Protein AF-A0A5N6H7T6-F1 (afdb_monomer)

Organism: Aspergillus flavus (NCBI:txid5059)

InterPro domains:
  IPR000627 Intradiol ring-cleavage dioxygenase, C-terminal [PF00775] (91-157)
  IPR015889 Intradiol ring-cleavage dioxygenase, core [G3DSA:2.60.130.10] (26-222)
  IPR015889 Intradiol ring-cleavage dioxygenase, core [SSF49482] (75-208)

Radius of gyration: 22.37 Å; Cα contacts (8 Å, |Δi|>4): 335; chains: 1; bounding box: 98×35×50 Å

Solvent-accessible surface area (backbone atoms only — not comparable to full-atom values): 13742 Å² total; per-residue (Å²): 135,90,80,91,80,83,85,78,82,79,80,79,79,80,77,82,73,88,71,90,70,84,76,77,75,74,50,71,68,57,52,48,50,49,25,57,62,39,52,78,44,17,57,60,52,50,52,51,52,51,58,52,44,67,68,66,60,65,84,85,70,94,73,87,77,88,78,88,76,79,80,37,93,61,76,55,68,91,66,86,80,66,54,78,75,81,88,73,79,67,54,85,85,44,57,79,86,46,63,39,86,40,51,66,20,33,75,91,66,72,62,56,78,38,79,48,78,47,72,40,60,40,69,71,75,64,39,58,36,50,24,32,30,40,30,42,43,38,32,42,47,83,37,39,34,51,23,29,69,85,50,62,65,88,53,56,66,64,58,56,32,48,77,73,76,41,58,70,91,74,61,42,76,67,68,55,86,76,69,68,53,86,48,38,48,39,24,18,25,42,52,18,38,86,49,4,32,31,45,39,38,36,50,50,50,48,48,102,49,78,36,67,63,64,63,70,47,69,59,75,83,76,133

Mean predicted aligned error: 12.83 Å

pLDDT: mean 75.64, std 17.64, range [28.09, 96.88]

Sequence (223 aa):
MRYFFPFAVAIMAFSASAHLGPHDARSNAEMAHKAELSSRCAQHVAQFNDKRWKRSLGHPGNTTVKIHTQAPYYDVLQNDTCVLSPEVTAGPYYWPRSQILRQDMTESQVGVPLWLDIGVMDMATCSPLEGVMVDLWHCNATGSYSSFTELSPNTKFPALLAEQGKNASDFVVGSTDIHTDSETWLRGMWPTDDHGMMQMKTIFPGSLMLSKATSYKRVSSAD

Foldseek 3Di:
DDDDDDDDPDDPPPDPCPDPDDDPPPDPVVLVVQLVVQLVCQVVVLVVVVVVQVVVDDDDDPDADDDDADQAPDNADPDLSQHDDDDDDLDQQDAPVLAAADQELAPPADAAKDKDKDADARNNVSAADFQWKWKWAAAGLQQAGFQANVDDSPDDPQVLQVVVVHHPVPDDHNPPDDGDDNGRHRIYIYTAHPNNMGMHMHHDHNDPDTRTGDGTDRSDDDD

Structure (mmCIF, N/CA/C/O backbone):
data_AF-A0A5N6H7T6-F1
#
_entry.id   AF-A0A5N6H7T6-F1
#
loop_
_atom_site.group_PDB
_atom_site.id
_atom_site.type_symbol
_atom_site.label_atom_id
_atom_site.label_alt_id
_atom_site.label_comp_id
_atom_site.label_asym_id
_atom_site.label_entity_id
_atom_site.label_seq_id
_atom_site.pdbx_PDB_ins_code
_atom_site.Cartn_x
_atom_site.Cartn_y
_atom_site.Cartn_z
_atom_site.occupancy
_atom_site.B_iso_or_equiv
_atom_site.auth_seq_id
_atom_site.auth_comp_id
_atom_site.auth_asym_id
_atom_site.auth_atom_id
_atom_site.pdbx_PDB_model_num
ATOM 1 N N . MET A 1 1 ? 70.922 -2.940 -6.411 1.00 38.53 1 MET A N 1
ATOM 2 C CA . MET A 1 1 ? 70.100 -1.770 -6.793 1.00 38.53 1 MET A CA 1
ATOM 3 C C . MET A 1 1 ? 68.691 -2.274 -7.072 1.00 38.53 1 MET A C 1
ATOM 5 O O . MET A 1 1 ? 68.582 -3.188 -7.877 1.00 38.53 1 MET A O 1
ATOM 9 N N . ARG A 1 2 ? 67.677 -1.655 -6.442 1.00 38.53 2 ARG A N 1
ATOM 10 C CA . ARG A 1 2 ? 66.217 -1.837 -6.629 1.00 38.53 2 ARG A CA 1
ATOM 11 C C . ARG A 1 2 ? 65.579 -3.095 -6.024 1.00 38.53 2 ARG A C 1
ATOM 13 O O . ARG A 1 2 ? 66.096 -4.179 -6.224 1.00 38.53 2 ARG A O 1
ATOM 20 N N . TYR A 1 3 ? 64.393 -3.061 -5.419 1.00 38.91 3 TYR A N 1
ATOM 21 C CA . TYR A 1 3 ? 63.707 -2.174 -4.457 1.00 38.91 3 TYR A CA 1
ATOM 22 C C . TYR A 1 3 ? 62.479 -2.992 -3.984 1.00 38.91 3 TYR A C 1
ATOM 24 O O . TYR A 1 3 ? 61.979 -3.840 -4.719 1.00 38.91 3 TYR A O 1
ATOM 32 N N . PHE A 1 4 ? 62.037 -2.745 -2.753 1.00 40.44 4 PHE A N 1
ATOM 33 C CA . PHE A 1 4 ? 60.859 -3.308 -2.084 1.00 40.44 4 PHE A CA 1
ATOM 34 C C . PHE A 1 4 ? 59.519 -3.090 -2.828 1.00 40.44 4 PHE A C 1
ATOM 36 O O . PHE A 1 4 ? 59.339 -2.031 -3.421 1.00 40.44 4 PHE A O 1
ATOM 43 N N . PHE A 1 5 ? 58.573 -4.034 -2.672 1.00 38.34 5 PHE A N 1
ATOM 44 C CA . PHE A 1 5 ? 57.248 -3.925 -1.994 1.00 38.34 5 PHE A CA 1
ATOM 45 C C . PHE A 1 5 ? 56.179 -4.821 -2.669 1.00 38.34 5 PHE A C 1
ATOM 47 O O . PHE A 1 5 ? 55.933 -4.663 -3.864 1.00 38.34 5 PHE A O 1
ATOM 54 N N . PRO A 1 6 ? 55.484 -5.717 -1.937 1.00 47.16 6 PRO A N 1
ATOM 55 C CA . PRO A 1 6 ? 54.263 -6.344 -2.434 1.00 47.16 6 PRO A CA 1
ATOM 56 C C . PRO A 1 6 ? 53.088 -5.360 -2.309 1.00 47.16 6 PRO A C 1
ATOM 58 O O . PRO A 1 6 ? 52.849 -4.792 -1.243 1.00 47.16 6 PRO A O 1
ATOM 61 N N . PHE A 1 7 ? 52.348 -5.155 -3.399 1.00 42.47 7 PHE A N 1
ATOM 62 C CA . PHE A 1 7 ? 51.095 -4.399 -3.395 1.00 42.47 7 PHE A CA 1
ATOM 63 C C . PHE A 1 7 ? 50.024 -5.213 -2.654 1.00 42.47 7 PHE A C 1
ATOM 65 O O . PHE A 1 7 ? 49.474 -6.175 -3.187 1.00 42.47 7 PHE A O 1
ATOM 72 N N . ALA A 1 8 ? 49.738 -4.839 -1.408 1.00 47.00 8 ALA A N 1
ATOM 73 C CA . ALA A 1 8 ? 48.546 -5.287 -0.704 1.00 47.00 8 ALA A CA 1
ATOM 74 C C . ALA A 1 8 ? 47.329 -4.569 -1.309 1.00 47.00 8 ALA A C 1
ATOM 76 O O . ALA A 1 8 ? 47.196 -3.350 -1.198 1.00 47.00 8 ALA A O 1
ATOM 77 N N . VAL A 1 9 ? 46.445 -5.316 -1.969 1.00 49.88 9 VAL A N 1
ATOM 78 C CA . VAL A 1 9 ? 45.144 -4.806 -2.415 1.00 49.88 9 VAL A CA 1
ATOM 79 C C . VAL A 1 9 ? 44.228 -4.757 -1.195 1.00 49.88 9 VAL A C 1
ATOM 81 O O . VAL A 1 9 ? 43.691 -5.775 -0.764 1.00 49.88 9 VAL A O 1
ATOM 84 N N . ALA A 1 10 ? 44.077 -3.572 -0.609 1.00 45.16 10 ALA A N 1
ATOM 85 C CA . ALA A 1 10 ? 43.072 -3.319 0.412 1.00 45.16 10 ALA A CA 1
ATOM 86 C C . ALA A 1 10 ? 41.697 -3.201 -0.264 1.00 45.16 10 ALA A C 1
ATOM 88 O O . ALA A 1 10 ? 41.395 -2.204 -0.919 1.00 45.16 10 ALA A O 1
ATOM 89 N N . ILE A 1 11 ? 40.862 -4.230 -0.117 1.00 47.41 11 ILE A N 1
ATOM 90 C CA . ILE A 1 11 ? 39.441 -4.167 -0.465 1.00 47.41 11 ILE A CA 1
ATOM 91 C C . ILE A 1 11 ? 38.768 -3.296 0.600 1.00 47.41 11 ILE A C 1
ATOM 93 O O . ILE A 1 11 ? 38.477 -3.757 1.702 1.00 47.41 11 ILE A O 1
ATOM 97 N N . MET A 1 12 ? 38.547 -2.016 0.294 1.00 46.16 12 MET A N 1
ATOM 98 C CA . MET A 1 12 ? 37.642 -1.180 1.082 1.00 46.16 12 MET A CA 1
ATOM 99 C C . MET A 1 12 ? 36.212 -1.660 0.831 1.00 46.16 12 MET A C 1
ATOM 101 O O . MET A 1 12 ? 35.594 -1.319 -0.176 1.00 46.16 12 MET A O 1
ATOM 105 N N . ALA A 1 13 ? 35.694 -2.472 1.749 1.00 47.44 13 ALA A N 1
ATOM 106 C CA . ALA A 1 13 ? 34.270 -2.741 1.844 1.00 47.44 13 ALA A CA 1
ATOM 107 C C . ALA A 1 13 ? 33.557 -1.431 2.221 1.00 47.44 13 ALA A C 1
ATOM 109 O O . ALA A 1 13 ? 33.544 -1.029 3.382 1.00 47.44 13 ALA A O 1
ATOM 110 N N . PHE A 1 14 ? 32.983 -0.743 1.234 1.00 44.22 14 PHE A N 1
ATOM 111 C CA . PHE A 1 14 ? 32.001 0.306 1.489 1.00 44.22 14 PHE A CA 1
ATOM 112 C C . PHE A 1 14 ? 30.699 -0.366 1.930 1.00 44.22 14 PHE A C 1
ATOM 114 O O . PHE A 1 14 ? 29.873 -0.768 1.115 1.00 44.22 14 PHE A O 1
ATOM 121 N N . SER A 1 15 ? 30.522 -0.518 3.240 1.00 46.25 15 SER A N 1
ATOM 122 C CA . SER A 1 15 ? 29.225 -0.826 3.831 1.00 46.25 15 SER A CA 1
ATOM 123 C C . SER A 1 15 ? 28.294 0.369 3.617 1.00 46.25 15 SER A C 1
ATOM 125 O O . SER A 1 15 ? 28.474 1.427 4.222 1.00 46.25 15 SER A O 1
ATOM 127 N N . ALA A 1 16 ? 27.308 0.209 2.734 1.00 41.53 16 ALA A N 1
ATOM 128 C CA . ALA A 1 16 ? 26.198 1.140 2.582 1.00 41.53 16 ALA A CA 1
ATOM 129 C C . ALA A 1 16 ? 25.280 1.033 3.812 1.00 41.53 16 ALA A C 1
ATOM 131 O O . ALA A 1 16 ? 24.354 0.226 3.855 1.00 41.53 16 ALA A O 1
ATOM 132 N N . SER A 1 17 ? 25.560 1.828 4.843 1.00 43.31 17 SER A N 1
ATOM 133 C CA . SER A 1 17 ? 24.697 1.957 6.017 1.00 43.31 17 SER A CA 1
ATOM 134 C C . SER A 1 17 ? 23.457 2.777 5.651 1.00 43.31 17 SER A C 1
ATOM 136 O O . SER A 1 17 ? 23.461 3.999 5.773 1.00 43.31 17 SER A O 1
ATOM 138 N N . ALA A 1 18 ? 22.391 2.119 5.191 1.00 48.00 18 ALA A N 1
ATOM 139 C CA . ALA A 1 18 ? 21.096 2.769 4.963 1.00 48.00 18 ALA A CA 1
ATOM 140 C C . ALA A 1 18 ? 20.250 2.941 6.246 1.00 48.00 18 ALA A C 1
ATOM 142 O O . ALA A 1 18 ? 19.201 3.574 6.195 1.00 48.00 18 ALA A O 1
ATOM 143 N N . HIS A 1 19 ? 20.709 2.464 7.410 1.00 54.44 19 HIS A N 1
ATOM 144 C CA . HIS A 1 19 ? 20.064 2.726 8.702 1.00 54.44 19 HIS A CA 1
ATOM 145 C C . HIS A 1 19 ? 21.098 3.151 9.748 1.00 54.44 19 HIS A C 1
ATOM 147 O O . HIS A 1 19 ? 21.838 2.333 10.291 1.00 54.44 19 HIS A O 1
ATOM 153 N N . LEU A 1 20 ? 21.170 4.458 10.009 1.00 42.91 20 LEU A N 1
ATOM 154 C CA . LEU A 1 20 ? 21.952 5.014 11.109 1.00 42.91 20 LEU A CA 1
ATOM 155 C C . LEU A 1 20 ? 21.130 4.960 12.404 1.00 42.91 20 LEU A C 1
ATOM 157 O O . LEU A 1 20 ? 20.267 5.803 12.631 1.00 42.91 20 LEU A O 1
ATOM 161 N N . GLY A 1 21 ? 21.471 3.992 13.255 1.00 46.19 21 GLY A N 1
ATOM 162 C CA . GLY A 1 21 ? 21.268 4.037 14.705 1.00 46.19 21 GLY A CA 1
ATOM 163 C C . GLY A 1 21 ? 20.088 3.221 15.253 1.00 46.19 21 GLY A C 1
ATOM 164 O O . GLY A 1 21 ? 19.099 3.014 14.552 1.00 46.19 21 GLY A O 1
ATOM 165 N N . PRO A 1 22 ? 20.171 2.755 16.516 1.00 48.50 22 PRO A N 1
ATOM 166 C CA . PRO A 1 22 ? 18.997 2.276 17.232 1.00 48.50 22 PRO A CA 1
ATOM 167 C C . PRO A 1 22 ? 17.985 3.423 17.279 1.00 48.50 22 PRO A C 1
ATOM 169 O O . PRO A 1 22 ? 18.310 4.529 17.707 1.00 48.50 22 PRO A O 1
ATOM 172 N N . HIS A 1 23 ? 16.767 3.188 16.797 1.00 55.12 23 HIS A N 1
ATOM 173 C CA . HIS A 1 23 ? 15.683 4.117 17.066 1.00 55.12 23 HIS A CA 1
ATOM 174 C C . HIS A 1 23 ? 15.464 4.112 18.578 1.00 55.12 23 HIS A C 1
ATOM 176 O O . HIS A 1 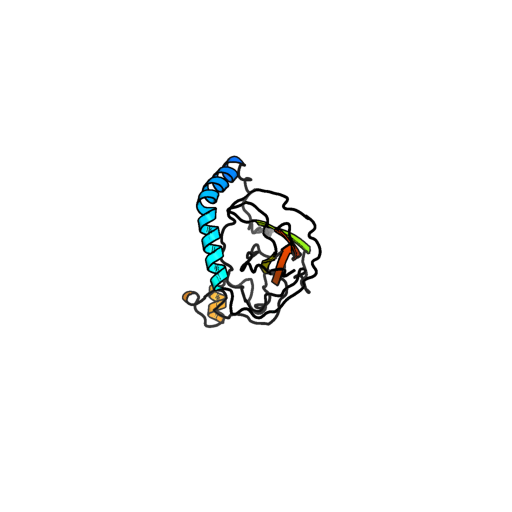23 ? 15.044 3.089 19.119 1.00 55.12 23 HIS A O 1
ATOM 182 N N . ASP A 1 24 ? 15.759 5.225 19.255 1.00 65.56 24 ASP A N 1
ATOM 183 C CA . ASP A 1 24 ? 15.300 5.406 20.627 1.00 65.56 24 ASP A CA 1
ATOM 184 C C . ASP A 1 24 ? 13.784 5.225 20.609 1.00 65.56 24 ASP A C 1
ATOM 186 O O . ASP A 1 24 ? 13.049 5.981 19.959 1.00 65.56 24 ASP A O 1
ATOM 190 N N . ALA A 1 25 ? 13.321 4.162 21.267 1.00 63.31 25 ALA A N 1
ATOM 191 C CA . ALA A 1 25 ? 11.905 3.954 21.478 1.00 63.31 25 ALA A CA 1
ATOM 192 C C . ALA A 1 25 ? 11.391 5.206 22.190 1.00 63.31 25 ALA A C 1
ATOM 194 O O . ALA A 1 25 ? 11.855 5.544 23.283 1.00 63.31 25 ALA A O 1
ATOM 195 N N . ARG A 1 26 ? 10.487 5.946 21.537 1.00 71.81 26 ARG A N 1
ATOM 196 C CA . ARG A 1 26 ? 9.939 7.169 22.126 1.00 71.81 26 ARG A CA 1
ATOM 197 C C . ARG A 1 26 ? 9.354 6.828 23.487 1.00 71.81 26 ARG A C 1
ATOM 199 O O . ARG A 1 26 ? 8.661 5.823 23.630 1.00 71.81 26 ARG A O 1
ATOM 206 N N . SER A 1 27 ? 9.631 7.668 24.479 1.00 83.19 27 SER A N 1
ATOM 207 C CA . SER A 1 27 ? 9.101 7.441 25.820 1.00 83.19 27 SER A CA 1
ATOM 208 C C . SER A 1 27 ? 7.569 7.400 25.792 1.00 83.19 27 SER A C 1
ATOM 210 O O . SER A 1 27 ? 6.932 8.122 25.019 1.00 83.19 27 SER A O 1
ATOM 212 N N . ASN A 1 28 ? 6.963 6.602 26.674 1.00 78.25 28 ASN A N 1
ATOM 213 C CA . ASN A 1 28 ? 5.504 6.551 26.812 1.00 78.25 28 ASN A CA 1
ATOM 214 C C . ASN A 1 28 ? 4.903 7.941 27.067 1.00 78.25 28 ASN A C 1
ATOM 216 O O . ASN A 1 28 ? 3.828 8.242 26.562 1.00 78.25 28 ASN A O 1
ATOM 220 N N . ALA A 1 29 ? 5.619 8.812 27.787 1.00 80.25 29 ALA A N 1
ATOM 221 C CA . ALA A 1 29 ? 5.205 10.192 28.023 1.00 80.25 29 ALA A CA 1
ATOM 222 C C . ALA A 1 29 ? 5.153 11.018 26.727 1.00 80.25 29 ALA A C 1
ATOM 224 O O . ALA A 1 29 ? 4.208 11.772 26.513 1.00 80.25 29 ALA A O 1
ATOM 225 N N . GLU A 1 30 ? 6.132 10.857 25.835 1.00 81.88 30 GLU A N 1
ATOM 226 C CA . GLU A 1 30 ? 6.147 11.544 24.543 1.00 81.88 30 GLU A CA 1
ATOM 227 C C . GLU A 1 30 ? 5.058 11.008 23.603 1.00 81.88 30 GLU A C 1
ATOM 229 O O . GLU A 1 30 ? 4.388 11.786 22.923 1.00 81.88 30 GLU A O 1
ATOM 234 N N . MET A 1 31 ? 4.835 9.690 23.593 1.00 75.12 31 MET A N 1
ATOM 235 C CA . MET A 1 31 ? 3.733 9.081 22.842 1.00 75.12 31 MET A CA 1
ATOM 236 C C . MET A 1 31 ? 2.373 9.553 23.364 1.00 75.12 31 MET A C 1
ATOM 238 O O . MET A 1 31 ? 1.538 9.961 22.562 1.00 75.12 31 MET A O 1
ATOM 242 N N . ALA A 1 32 ? 2.176 9.590 24.685 1.00 76.50 32 ALA A N 1
ATOM 243 C CA . ALA A 1 32 ? 0.957 10.097 25.313 1.00 76.50 32 ALA A CA 1
ATOM 244 C C . ALA A 1 32 ? 0.742 11.592 25.033 1.00 76.50 32 ALA A C 1
ATOM 246 O O . ALA A 1 32 ? -0.370 12.011 24.725 1.00 76.50 32 ALA A O 1
ATOM 247 N N . HIS A 1 33 ? 1.805 12.400 25.063 1.00 81.81 33 HIS A N 1
ATOM 248 C CA . HIS A 1 33 ? 1.725 13.820 24.725 1.00 81.81 33 HIS A CA 1
ATOM 249 C C . HIS A 1 33 ? 1.315 14.041 23.263 1.00 81.81 33 HIS A C 1
ATOM 251 O O . HIS A 1 33 ? 0.474 14.891 22.968 1.00 81.81 33 HIS A O 1
ATOM 257 N N . LYS A 1 34 ? 1.865 13.248 22.338 1.00 78.50 34 LYS A N 1
ATOM 258 C CA . LYS A 1 34 ? 1.449 13.268 20.931 1.00 78.50 34 LYS A CA 1
ATOM 259 C C . LYS A 1 34 ? 0.024 12.767 20.734 1.00 78.50 34 LYS A C 1
ATOM 261 O O . LYS A 1 34 ? -0.693 13.352 19.929 1.00 78.50 34 LYS A O 1
ATOM 266 N N . ALA A 1 35 ? -0.375 11.721 21.455 1.00 74.44 35 ALA A N 1
ATOM 267 C CA . ALA A 1 35 ? -1.739 11.202 21.445 1.00 74.44 35 ALA A CA 1
ATOM 268 C C . ALA A 1 35 ? -2.732 12.290 21.872 1.00 74.44 35 ALA A C 1
ATOM 270 O O . ALA A 1 35 ? -3.691 12.557 21.159 1.00 74.44 35 ALA A O 1
ATOM 271 N N . GLU A 1 36 ? -2.436 12.995 22.965 1.00 81.19 36 GLU A N 1
ATOM 272 C CA . GLU A 1 36 ? -3.235 14.115 23.468 1.00 81.19 36 GLU A CA 1
ATOM 273 C C . GLU A 1 36 ? -3.276 15.296 22.489 1.00 81.19 36 GLU A C 1
ATOM 275 O O . GLU A 1 36 ? -4.330 15.873 22.237 1.00 81.19 36 GLU A O 1
ATOM 280 N N . LEU A 1 37 ? -2.150 15.671 21.879 1.00 81.44 37 LEU A N 1
ATOM 281 C CA . LEU A 1 37 ? -2.165 16.740 20.877 1.00 81.44 37 LEU A CA 1
ATOM 282 C C . LEU A 1 37 ? -2.988 16.336 19.643 1.00 81.44 37 LEU A C 1
ATOM 284 O O . LEU A 1 37 ? -3.724 17.148 19.085 1.00 81.44 37 LEU A O 1
ATOM 288 N N . SER A 1 38 ? -2.879 15.072 19.239 1.00 75.44 38 SER A N 1
ATOM 289 C CA . SER A 1 38 ? -3.607 14.496 18.115 1.00 75.44 38 SER A CA 1
ATOM 290 C C . SER A 1 38 ? -5.108 14.350 18.387 1.00 75.44 38 SER A C 1
ATOM 292 O O . SER A 1 38 ? -5.901 14.518 17.458 1.00 75.44 38 SER A O 1
ATOM 294 N N . SER A 1 39 ? -5.512 14.049 19.625 1.00 75.31 39 SER A N 1
ATOM 295 C CA . SER A 1 39 ? -6.917 13.855 20.010 1.00 75.31 39 SER A CA 1
ATOM 296 C C . SER A 1 39 ? -7.737 15.131 19.788 1.00 75.31 39 SER A C 1
ATOM 298 O O . SER A 1 39 ? -8.872 15.077 19.314 1.00 75.31 39 SER A O 1
ATOM 300 N N . ARG A 1 40 ? -7.124 16.304 19.986 1.00 83.69 40 ARG A N 1
ATOM 301 C CA . ARG A 1 40 ? -7.739 17.624 19.748 1.00 83.69 40 ARG A CA 1
ATOM 302 C C . ARG A 1 40 ? -8.152 17.849 18.295 1.00 83.69 40 ARG A C 1
ATOM 304 O O . ARG A 1 40 ? -9.080 18.608 18.030 1.00 83.69 40 ARG A O 1
ATOM 311 N N . CYS A 1 41 ? -7.481 17.190 17.353 1.00 81.19 41 CYS A N 1
ATOM 312 C CA . CYS A 1 41 ? -7.798 17.263 15.928 1.00 81.19 41 CYS A CA 1
ATOM 313 C C . CYS A 1 41 ? -8.658 16.084 15.447 1.00 81.19 41 CYS A C 1
ATOM 315 O O . CYS A 1 41 ? -9.134 16.120 14.312 1.00 81.19 41 CYS A O 1
ATOM 317 N N . ALA A 1 42 ? -8.886 15.065 16.285 1.00 77.25 42 ALA A N 1
ATOM 318 C CA . ALA A 1 42 ? -9.501 13.802 15.884 1.00 77.25 42 ALA A CA 1
ATOM 319 C C . ALA A 1 42 ? -10.884 13.993 15.255 1.00 77.25 42 ALA A C 1
ATOM 321 O O . ALA A 1 42 ? -11.131 13.488 14.164 1.00 77.25 42 ALA A O 1
ATOM 322 N N . GLN A 1 43 ? -11.760 14.792 15.876 1.00 79.81 43 GLN A N 1
ATOM 323 C CA . GLN A 1 43 ? -13.096 15.059 15.331 1.00 79.81 43 GLN A CA 1
ATOM 324 C C . GLN A 1 43 ? -13.040 15.753 13.967 1.00 79.81 43 GLN A C 1
ATOM 326 O O . GLN A 1 43 ? -13.803 15.413 13.066 1.00 79.81 43 GLN A O 1
ATOM 331 N N . HIS A 1 44 ? -12.132 16.714 13.793 1.00 83.00 44 HIS A N 1
ATOM 332 C CA . HIS A 1 44 ? -12.017 17.449 12.537 1.00 83.00 44 HIS A CA 1
ATOM 333 C C . HIS A 1 44 ? -11.474 16.558 11.416 1.00 83.00 44 HIS A C 1
ATOM 335 O O . HIS A 1 44 ? -12.004 16.571 10.306 1.00 83.00 44 HIS A O 1
ATOM 341 N N . VAL A 1 45 ? -10.466 15.736 11.719 1.00 79.31 45 VAL A N 1
ATOM 342 C CA . VAL A 1 45 ? -9.903 14.757 10.779 1.00 79.31 45 VAL A CA 1
ATOM 343 C C . VAL A 1 45 ? -10.936 13.687 10.427 1.00 79.31 45 VAL A C 1
ATOM 345 O O . VAL A 1 45 ? -11.124 13.392 9.248 1.00 79.31 45 VAL A O 1
ATOM 348 N N . ALA A 1 46 ? -11.669 13.163 11.412 1.00 74.56 46 ALA A N 1
ATOM 349 C CA . ALA A 1 46 ? -12.748 12.206 11.189 1.00 74.56 46 ALA A CA 1
ATOM 350 C C . ALA A 1 46 ? -13.839 12.797 10.283 1.00 74.56 46 ALA A C 1
ATOM 352 O O . ALA A 1 46 ? -14.222 12.177 9.296 1.00 74.56 46 ALA A O 1
ATOM 353 N N . GLN A 1 47 ? -14.277 14.036 10.536 1.00 79.44 47 GLN A N 1
ATOM 354 C CA . GLN A 1 47 ? -15.250 14.730 9.684 1.00 79.44 47 GLN A CA 1
ATOM 355 C C . GLN A 1 47 ? -14.715 15.026 8.277 1.00 79.44 47 GLN A C 1
ATOM 357 O O . GLN A 1 47 ? -15.473 14.989 7.305 1.00 79.44 47 GLN A O 1
ATOM 362 N N . PHE A 1 48 ? -13.429 15.353 8.147 1.00 79.75 48 PHE A N 1
ATOM 363 C CA . PHE A 1 48 ? -12.791 15.563 6.852 1.00 79.75 48 PHE A CA 1
ATOM 364 C C . PHE A 1 48 ? -12.770 14.265 6.039 1.00 79.75 48 PHE A C 1
ATOM 366 O O . PHE A 1 48 ? -13.200 14.263 4.884 1.00 79.75 48 PHE A O 1
ATOM 373 N N . ASN A 1 49 ? -12.363 13.158 6.663 1.00 73.56 49 ASN A N 1
ATOM 374 C CA . ASN A 1 49 ? -12.378 11.829 6.058 1.00 73.56 49 ASN A CA 1
ATOM 375 C C . ASN A 1 49 ? -13.808 11.384 5.712 1.00 73.56 49 ASN A C 1
ATOM 377 O O . ASN A 1 49 ? -14.031 10.881 4.611 1.00 73.56 49 ASN A O 1
ATOM 381 N N . ASP A 1 50 ? -14.788 11.669 6.582 1.00 71.19 50 ASP A N 1
ATOM 382 C CA . ASP A 1 50 ? -16.216 11.428 6.333 1.00 71.19 50 ASP A CA 1
ATOM 383 C C . ASP A 1 50 ? -16.701 12.144 5.059 1.00 71.19 50 ASP A C 1
ATOM 385 O O . ASP A 1 50 ? -17.246 11.562 4.121 1.00 71.19 50 ASP A O 1
ATOM 389 N N . LYS A 1 51 ? -16.423 13.446 4.966 1.00 76.31 51 LYS A N 1
ATOM 390 C CA . LYS A 1 51 ? -16.800 14.254 3.799 1.00 76.31 51 LYS A CA 1
ATOM 391 C C . LYS A 1 51 ? -16.038 13.859 2.536 1.00 76.31 51 LYS A C 1
ATOM 393 O O . LYS A 1 51 ? -16.592 14.003 1.447 1.00 76.31 51 LYS A O 1
ATOM 398 N N . ARG A 1 52 ? -14.780 13.424 2.653 1.00 72.19 52 ARG A N 1
ATOM 399 C CA . ARG A 1 52 ? -13.967 12.939 1.528 1.00 72.19 52 ARG A CA 1
ATOM 400 C C . ARG A 1 52 ? -14.540 11.634 0.975 1.00 72.19 52 ARG A C 1
ATOM 402 O O . ARG A 1 52 ? -14.668 11.527 -0.242 1.00 72.19 52 ARG A O 1
ATOM 409 N N . TRP A 1 53 ? -14.957 10.690 1.828 1.00 65.00 53 TRP A N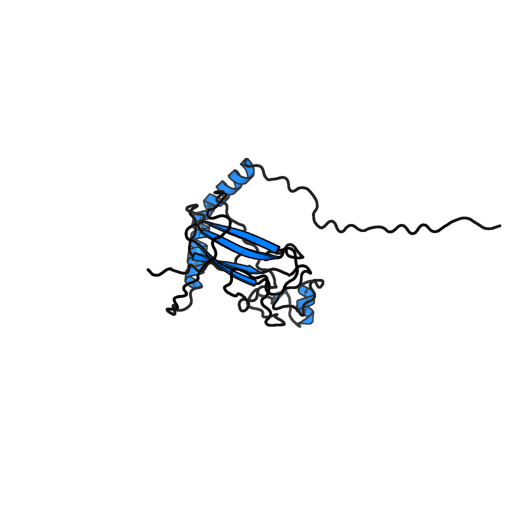 1
ATOM 410 C CA . TRP A 1 53 ? -15.544 9.428 1.356 1.00 65.00 53 TRP A CA 1
ATOM 411 C C . TRP A 1 53 ? -16.891 9.646 0.673 1.00 65.00 53 TRP A C 1
ATOM 413 O O . TRP A 1 53 ? -17.105 9.096 -0.405 1.00 65.00 53 TRP A O 1
ATOM 423 N N . LYS A 1 54 ? -17.773 10.488 1.241 1.00 65.81 54 LYS A N 1
ATOM 424 C CA . LYS A 1 54 ? -19.114 10.738 0.674 1.00 65.81 54 LYS A CA 1
ATOM 425 C C . LYS A 1 54 ? -19.045 11.246 -0.763 1.00 65.81 54 LYS A C 1
ATOM 427 O O . LYS A 1 54 ? -19.947 10.985 -1.546 1.00 65.81 54 LYS A O 1
ATOM 432 N N . ARG A 1 55 ? -17.963 11.951 -1.109 1.00 66.38 55 ARG A N 1
ATOM 433 C CA . ARG A 1 55 ? -17.684 12.435 -2.470 1.00 66.38 55 ARG A CA 1
ATOM 434 C C . ARG 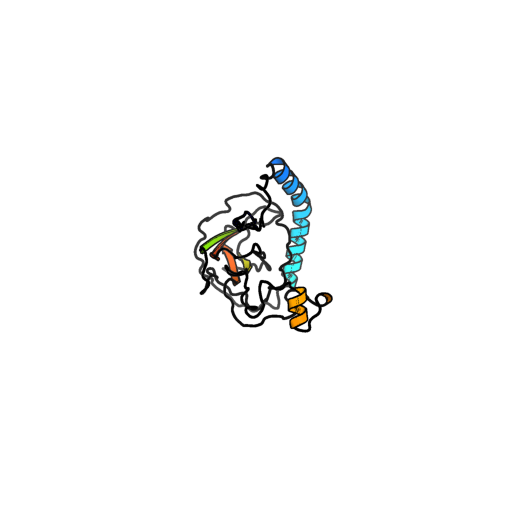A 1 55 ? -17.055 11.379 -3.382 1.00 66.38 55 ARG A C 1
ATOM 436 O O . ARG A 1 55 ? -17.182 11.496 -4.592 1.00 66.38 55 ARG A O 1
ATOM 443 N N . SER A 1 56 ? -16.350 10.400 -2.812 1.00 58.94 56 SER A N 1
ATOM 444 C CA . SER A 1 56 ? -15.680 9.313 -3.539 1.00 58.94 56 SER A CA 1
ATOM 445 C C . SER A 1 56 ? -16.654 8.214 -3.980 1.00 58.94 56 SER A C 1
ATOM 447 O O . SER A 1 56 ? -16.402 7.520 -4.965 1.00 58.94 56 SER A O 1
ATOM 449 N N . LEU A 1 57 ? -17.795 8.057 -3.293 1.00 57.12 57 LEU A N 1
ATOM 450 C CA . LEU A 1 57 ? -18.846 7.167 -3.779 1.00 57.12 57 LEU A CA 1
ATOM 451 C C . LEU A 1 57 ? -19.481 7.731 -5.055 1.00 57.12 57 LEU A C 1
ATOM 453 O O . LEU A 1 57 ? -20.290 8.657 -5.017 1.00 57.12 57 LEU A O 1
ATOM 457 N N . GLY A 1 58 ? -19.136 7.124 -6.190 1.00 54.94 58 GLY A N 1
ATOM 458 C CA . GLY A 1 58 ? -19.946 7.184 -7.403 1.00 54.94 58 GLY A CA 1
ATOM 459 C C . GLY A 1 58 ? -21.330 6.555 -7.191 1.00 54.94 58 GLY A C 1
ATOM 460 O O . GLY A 1 58 ? -21.631 6.014 -6.127 1.00 54.94 58 GLY A O 1
ATOM 461 N N . HIS A 1 59 ? -22.184 6.640 -8.215 1.00 53.19 59 HIS A N 1
ATOM 462 C CA . HIS A 1 59 ? -23.574 6.177 -8.150 1.00 53.19 59 HIS A CA 1
ATOM 463 C C . HIS A 1 59 ? -23.669 4.745 -7.590 1.00 53.19 59 HIS A C 1
ATOM 465 O O . HIS A 1 59 ? -22.917 3.875 -8.038 1.00 53.19 59 HIS A O 1
ATOM 471 N N . PRO A 1 60 ? -24.571 4.483 -6.627 1.00 51.09 60 PRO A N 1
ATOM 472 C CA . PRO A 1 60 ? -24.688 3.179 -5.998 1.00 51.09 60 PRO A CA 1
ATOM 473 C C . PRO A 1 60 ? -25.256 2.184 -7.012 1.00 51.09 60 PRO A C 1
ATOM 475 O O . PRO A 1 60 ? -26.459 2.117 -7.245 1.00 51.09 60 PRO A O 1
ATOM 478 N N . GLY A 1 61 ? -24.379 1.407 -7.640 1.00 56.44 61 GLY A N 1
ATOM 479 C CA . GLY A 1 61 ? -24.770 0.107 -8.164 1.00 56.44 61 GLY A CA 1
ATOM 480 C C . GLY A 1 61 ? -24.985 -0.834 -6.980 1.00 56.44 61 GLY A C 1
ATOM 481 O O . GLY A 1 61 ? -24.114 -0.934 -6.115 1.00 56.44 61 GLY A O 1
ATOM 482 N N . ASN A 1 62 ? -26.132 -1.513 -6.926 1.00 53.53 62 ASN A N 1
ATOM 483 C CA . ASN A 1 62 ? -26.376 -2.582 -5.957 1.00 53.53 62 ASN A CA 1
ATOM 484 C C . ASN A 1 62 ? -25.551 -3.815 -6.351 1.00 53.53 62 ASN A C 1
ATOM 486 O O . ASN A 1 62 ? -26.052 -4.735 -6.992 1.00 53.53 62 ASN A O 1
ATOM 490 N N . THR A 1 63 ? -24.273 -3.821 -5.984 1.00 57.75 63 THR A N 1
ATOM 491 C CA . THR A 1 63 ? -23.424 -5.009 -6.079 1.00 57.75 63 THR A CA 1
ATOM 492 C C . THR A 1 63 ? -23.090 -5.474 -4.672 1.00 57.75 63 THR A C 1
ATOM 494 O O . THR A 1 63 ? -22.245 -4.886 -3.999 1.00 57.75 63 THR A O 1
ATOM 497 N N . THR A 1 64 ? -23.751 -6.541 -4.233 1.00 57.00 64 THR A N 1
ATOM 498 C CA . THR A 1 64 ? -23.425 -7.230 -2.982 1.00 57.00 64 THR A CA 1
ATOM 499 C C . THR A 1 64 ? -22.291 -8.214 -3.247 1.00 57.00 64 THR A C 1
ATOM 501 O O . THR A 1 64 ? -22.455 -9.154 -4.023 1.00 57.00 64 THR A O 1
ATOM 504 N N . VAL A 1 65 ? -21.138 -8.011 -2.609 1.00 61.31 65 VAL A N 1
ATOM 505 C CA . VAL A 1 65 ? -20.009 -8.952 -2.649 1.00 61.31 65 VAL A CA 1
ATOM 506 C C . VAL A 1 65 ? -19.914 -9.615 -1.280 1.00 61.31 65 VAL A C 1
ATOM 508 O O . VAL A 1 65 ? -19.627 -8.943 -0.295 1.00 61.31 65 VAL A O 1
ATOM 511 N N . LYS A 1 66 ? -20.166 -10.927 -1.207 1.00 61.28 66 LYS A N 1
ATOM 512 C CA . LYS A 1 66 ? -19.864 -11.717 -0.007 1.00 61.28 66 LYS A CA 1
ATOM 513 C C . LYS A 1 66 ? -18.407 -12.160 -0.090 1.00 61.28 66 LYS A C 1
ATOM 515 O O . LYS A 1 66 ? -18.055 -12.945 -0.966 1.00 61.28 66 LYS A O 1
ATOM 520 N N . ILE A 1 67 ? -17.568 -11.614 0.784 1.00 68.00 67 ILE A N 1
ATOM 521 C CA . ILE A 1 67 ? -16.147 -11.952 0.871 1.00 68.00 67 ILE A CA 1
ATOM 522 C C . ILE A 1 67 ? -16.001 -12.944 2.021 1.00 68.00 67 ILE A C 1
ATOM 524 O O . ILE A 1 67 ? -16.351 -12.629 3.153 1.00 68.00 67 ILE A O 1
ATOM 528 N N . HIS A 1 68 ? -15.514 -14.148 1.730 1.00 66.06 68 HIS A N 1
ATOM 529 C CA . HIS A 1 68 ? -15.111 -15.089 2.769 1.00 66.06 68 HIS A CA 1
ATOM 530 C C . HIS A 1 68 ? -13.683 -14.753 3.183 1.00 66.06 68 HIS A C 1
ATOM 532 O O . HIS A 1 68 ? -12.775 -14.815 2.351 1.00 66.06 68 HIS A O 1
ATOM 538 N N . THR A 1 69 ? -13.497 -14.366 4.443 1.00 65.38 69 THR A N 1
ATOM 539 C CA . THR A 1 69 ? -12.193 -13.976 4.973 1.00 65.38 69 THR A CA 1
ATOM 540 C C . THR A 1 69 ? -11.520 -15.121 5.715 1.00 65.38 69 THR A C 1
ATOM 542 O O . THR A 1 69 ? -12.177 -15.908 6.396 1.00 65.38 69 THR A O 1
ATOM 545 N N . GLN A 1 70 ? -10.198 -15.244 5.563 1.00 75.19 70 GLN A N 1
ATOM 546 C CA . GLN A 1 70 ? -9.409 -15.996 6.532 1.00 75.19 70 GLN A CA 1
ATOM 547 C C . GLN A 1 70 ? -9.219 -15.098 7.749 1.00 75.19 70 GLN A C 1
ATOM 549 O O . GLN A 1 70 ? -8.864 -13.925 7.595 1.00 75.19 70 GLN A O 1
ATOM 554 N N . ALA A 1 71 ? -9.483 -15.642 8.936 1.00 77.88 71 ALA A N 1
ATOM 555 C CA . ALA A 1 71 ? -9.299 -14.902 10.173 1.00 77.88 71 ALA A CA 1
ATOM 556 C C . ALA A 1 71 ? -7.831 -14.453 10.301 1.00 77.88 71 ALA A C 1
ATOM 558 O O . ALA A 1 71 ? -6.930 -15.230 9.958 1.00 77.88 71 ALA A O 1
ATOM 559 N N . PRO A 1 72 ? -7.583 -13.216 10.759 1.00 82.56 72 PRO A N 1
ATOM 560 C CA . PRO A 1 72 ? -6.237 -12.777 11.086 1.00 82.56 72 PRO A CA 1
ATOM 561 C C . PRO A 1 72 ? -5.642 -13.632 12.210 1.00 82.56 72 PRO A C 1
ATOM 563 O O . PRO A 1 72 ? -6.357 -14.293 12.963 1.00 82.56 72 PRO A O 1
ATOM 566 N N . TYR A 1 73 ? -4.312 -13.636 12.318 1.00 84.75 73 TYR A N 1
ATOM 567 C CA . TYR A 1 73 ? -3.632 -14.362 13.393 1.00 84.75 73 TYR A CA 1
ATOM 568 C C . TYR A 1 73 ? -3.941 -13.734 14.759 1.00 84.75 73 TYR A C 1
ATOM 570 O O . TYR A 1 73 ? -4.204 -14.454 15.720 1.00 84.75 73 TYR A O 1
ATOM 578 N N . TYR A 1 74 ? -3.952 -12.400 14.826 1.00 84.38 74 TYR A N 1
ATOM 579 C CA . TYR A 1 74 ? -4.536 -11.655 15.940 1.00 84.38 74 TYR A CA 1
ATOM 580 C C . TYR A 1 74 ? -5.994 -11.312 15.633 1.00 84.38 74 TYR A C 1
ATOM 582 O O . TYR A 1 74 ? -6.266 -10.556 14.705 1.00 84.38 74 TYR A O 1
ATOM 590 N N . ASP A 1 75 ? -6.910 -11.843 16.437 1.00 82.00 75 ASP A N 1
ATOM 591 C CA . ASP A 1 75 ? -8.364 -11.663 16.331 1.00 82.00 75 ASP A CA 1
ATOM 592 C C . ASP A 1 75 ? -8.861 -10.322 16.889 1.00 82.00 75 ASP A C 1
ATOM 594 O O . ASP A 1 75 ? -9.972 -9.896 16.594 1.00 82.00 75 ASP A O 1
ATOM 598 N N . VAL A 1 76 ? -8.030 -9.632 17.670 1.00 83.94 76 VAL A N 1
ATOM 599 C CA . VAL A 1 76 ? -8.335 -8.320 18.248 1.00 83.94 76 VAL A CA 1
ATOM 600 C C . VAL A 1 76 ? -7.151 -7.366 18.140 1.00 83.94 76 VAL A C 1
ATOM 602 O O . VAL A 1 76 ? -5.989 -7.778 18.024 1.00 83.94 76 VAL A O 1
ATOM 605 N N . LEU A 1 77 ? -7.441 -6.068 18.246 1.00 80.81 77 LEU A N 1
ATOM 606 C CA . LEU A 1 77 ? -6.427 -5.027 18.378 1.00 80.81 77 LEU A CA 1
ATOM 607 C C . LEU A 1 77 ? -5.551 -5.307 19.604 1.00 80.81 77 LEU A C 1
ATOM 609 O O . LEU A 1 77 ? -6.012 -5.301 20.738 1.00 80.81 77 LEU A O 1
ATOM 613 N N . GLN A 1 78 ? -4.262 -5.548 19.370 1.00 79.88 78 GLN A N 1
ATOM 614 C CA . GLN A 1 78 ? -3.312 -5.859 20.444 1.00 79.88 78 GLN A CA 1
ATOM 615 C C . GLN A 1 78 ? -2.840 -4.608 21.207 1.00 79.88 78 GLN A C 1
ATOM 617 O O . GLN A 1 78 ? -2.201 -4.718 22.251 1.00 79.88 78 GLN A O 1
ATOM 622 N N . ASN A 1 79 ? -3.092 -3.412 20.663 1.00 73.31 79 ASN A N 1
ATOM 623 C CA . ASN A 1 79 ? -2.688 -2.141 21.249 1.00 73.31 79 ASN A CA 1
ATOM 624 C C . ASN A 1 79 ? -3.768 -1.075 21.026 1.00 73.31 79 ASN A C 1
ATOM 626 O O . ASN A 1 79 ? -4.033 -0.686 19.889 1.00 73.31 79 ASN A O 1
ATOM 630 N N . ASP A 1 80 ? -4.294 -0.533 22.122 1.00 69.62 80 ASP A N 1
ATOM 631 C CA . ASP A 1 80 ? -5.352 0.486 22.125 1.00 69.62 80 ASP A CA 1
ATOM 632 C C . ASP A 1 80 ? -4.798 1.919 22.036 1.00 69.62 80 ASP A C 1
ATOM 634 O O . ASP A 1 80 ? -5.476 2.902 22.345 1.00 69.62 80 ASP A O 1
ATOM 638 N N . THR A 1 81 ? -3.526 2.066 21.647 1.00 76.00 81 THR A N 1
ATOM 639 C CA . THR A 1 81 ? -2.892 3.373 21.454 1.00 76.00 81 THR A CA 1
ATOM 640 C C . THR A 1 81 ? -3.561 4.109 20.291 1.00 76.00 81 THR A C 1
ATOM 642 O O . THR A 1 81 ? -3.235 3.926 19.120 1.00 76.00 81 THR A O 1
ATOM 645 N N . CYS A 1 82 ? -4.493 4.986 20.644 1.00 74.44 82 CYS A N 1
ATOM 646 C CA . CYS A 1 82 ? -5.318 5.754 19.724 1.00 74.44 82 CYS A CA 1
ATOM 647 C C . CYS A 1 82 ? -4.602 7.050 19.306 1.00 74.44 82 CYS A C 1
ATOM 649 O O . CYS A 1 82 ? -4.730 8.097 19.942 1.00 74.44 82 CYS A O 1
ATOM 651 N N . VAL A 1 83 ? -3.786 6.975 18.249 1.00 74.31 83 VAL A N 1
ATOM 652 C CA . VAL A 1 83 ? -2.991 8.109 17.739 1.00 74.31 83 VAL A CA 1
ATOM 653 C C . VAL A 1 83 ? -3.195 8.267 16.240 1.00 74.31 83 VAL A C 1
ATOM 655 O O . VAL A 1 83 ? -3.300 7.279 15.512 1.00 74.31 83 VAL A O 1
ATOM 658 N N . LEU A 1 84 ? -3.218 9.516 15.756 1.00 73.00 84 LEU A N 1
ATOM 659 C CA . LEU A 1 84 ? -3.342 9.778 14.326 1.00 73.00 84 LEU A CA 1
ATOM 660 C C . LEU A 1 84 ? -2.133 9.219 13.611 1.00 73.00 84 LEU A C 1
ATOM 662 O O . LEU A 1 84 ? -1.003 9.679 13.776 1.00 73.00 84 LEU A O 1
ATOM 666 N N . SER A 1 85 ? -2.405 8.228 12.773 1.00 73.56 85 SER A N 1
ATOM 667 C CA . SER A 1 85 ? -1.400 7.730 11.863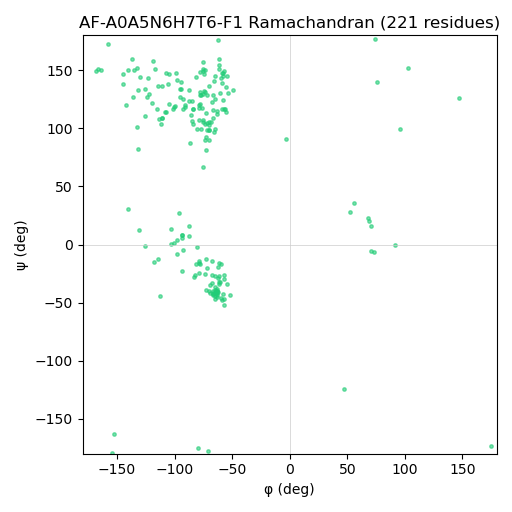 1.00 73.56 85 SER A CA 1
ATOM 668 C C . SER A 1 85 ? -1.083 8.837 10.853 1.00 73.56 85 SER A C 1
ATOM 670 O O . SER A 1 85 ? -2.015 9.346 10.225 1.00 73.56 85 SER A O 1
ATOM 672 N N . PRO A 1 86 ? 0.195 9.194 10.644 1.00 69.94 86 PRO A N 1
ATOM 673 C CA . PRO A 1 86 ? 0.554 10.254 9.713 1.00 69.94 86 PRO A CA 1
ATOM 674 C C . PRO A 1 86 ? 0.034 9.941 8.304 1.00 69.94 86 PRO A C 1
ATOM 676 O O . PRO A 1 86 ? -0.014 8.776 7.882 1.00 69.94 86 PRO A O 1
ATOM 679 N N . GLU A 1 87 ? -0.373 10.987 7.586 1.00 65.38 87 GLU A N 1
ATOM 680 C CA . GLU A 1 87 ? -0.614 10.902 6.149 1.00 65.38 87 GLU A CA 1
ATOM 681 C C . GLU A 1 87 ? 0.744 10.916 5.445 1.00 65.38 87 GLU A C 1
ATOM 683 O O . GLU A 1 87 ? 1.601 11.757 5.722 1.00 65.38 87 GLU A O 1
ATOM 688 N N . VAL A 1 88 ? 0.955 9.940 4.569 1.00 66.44 88 VAL A N 1
ATOM 689 C CA . VAL A 1 88 ? 2.153 9.828 3.736 1.00 66.44 88 VAL A CA 1
ATOM 690 C C . VAL A 1 88 ? 1.731 9.936 2.281 1.00 66.44 88 VAL A C 1
ATOM 692 O O . VAL A 1 88 ? 0.609 9.573 1.924 1.00 66.44 88 VAL A O 1
ATOM 695 N N . THR A 1 89 ? 2.614 10.445 1.429 1.00 64.94 89 THR A N 1
ATOM 696 C CA . THR A 1 89 ? 2.345 10.477 -0.006 1.00 64.94 89 THR A CA 1
ATOM 697 C C . THR A 1 89 ? 2.390 9.053 -0.560 1.00 64.94 89 THR A C 1
ATOM 699 O O . THR A 1 89 ? 3.275 8.270 -0.226 1.00 64.94 89 THR A O 1
ATOM 702 N N . ALA A 1 90 ? 1.432 8.711 -1.424 1.00 69.00 90 ALA A N 1
ATOM 703 C CA . ALA A 1 90 ? 1.326 7.386 -2.047 1.00 69.00 90 ALA A CA 1
ATOM 704 C C . ALA A 1 90 ? 2.546 7.016 -2.923 1.00 69.00 90 ALA A C 1
ATOM 706 O O . ALA A 1 90 ? 2.759 5.850 -3.249 1.00 69.00 90 ALA A O 1
ATOM 707 N N . GLY A 1 91 ? 3.377 7.997 -3.283 1.00 74.00 91 GLY A N 1
ATOM 708 C CA . GLY A 1 91 ? 4.526 7.791 -4.154 1.00 74.00 91 GLY A CA 1
ATOM 709 C C . GLY A 1 91 ? 4.125 7.589 -5.621 1.00 74.00 91 GLY A C 1
ATOM 710 O O . GLY A 1 91 ? 2.943 7.596 -5.967 1.00 74.00 91 GLY A O 1
ATOM 711 N N . PRO A 1 92 ? 5.111 7.460 -6.518 1.00 80.62 92 PRO A N 1
ATOM 712 C CA . PRO A 1 92 ? 4.862 7.483 -7.956 1.00 80.62 92 PRO A CA 1
ATOM 713 C C . PRO A 1 92 ? 4.302 6.175 -8.530 1.00 80.62 92 PRO A C 1
ATOM 715 O O . PRO A 1 92 ? 3.760 6.181 -9.629 1.00 80.62 92 PRO A O 1
ATOM 718 N N . TYR A 1 93 ? 4.405 5.068 -7.791 1.00 86.19 93 TYR A N 1
ATOM 719 C CA . TYR A 1 93 ? 4.053 3.720 -8.257 1.00 86.19 93 TYR A CA 1
ATOM 720 C C . TYR A 1 93 ? 2.634 3.286 -7.862 1.00 86.19 93 TYR A C 1
ATOM 722 O O . TYR A 1 93 ? 2.353 2.092 -7.698 1.00 86.19 93 TYR A O 1
ATOM 730 N N . TYR A 1 94 ? 1.735 4.254 -7.683 1.00 85.19 94 TYR A N 1
ATOM 731 C CA . TYR A 1 94 ? 0.317 4.007 -7.455 1.00 85.19 94 TYR A CA 1
ATOM 732 C C . TYR A 1 94 ? -0.438 3.984 -8.788 1.00 85.19 94 TYR A C 1
ATOM 734 O O . TYR A 1 94 ? -0.496 4.992 -9.495 1.00 85.19 94 TYR A O 1
ATOM 742 N N . TRP A 1 95 ? -1.049 2.840 -9.105 1.00 86.00 95 TRP A N 1
ATOM 743 C CA . TRP A 1 95 ? -1.915 2.673 -10.269 1.00 86.00 95 TRP A CA 1
ATOM 744 C C . TRP A 1 95 ? -3.275 2.123 -9.819 1.00 86.00 95 TRP A C 1
ATOM 746 O O . TRP A 1 95 ? -3.356 0.966 -9.411 1.00 86.00 95 TRP A O 1
ATOM 756 N N . PRO A 1 96 ? -4.362 2.917 -9.882 1.00 81.12 96 PRO A N 1
ATOM 757 C CA . PRO A 1 96 ? -5.663 2.512 -9.341 1.00 81.12 96 PRO A CA 1
ATOM 758 C C . PRO A 1 96 ? -6.224 1.206 -9.918 1.00 81.12 96 PRO A C 1
ATOM 760 O O . PRO A 1 96 ? -7.029 0.545 -9.271 1.00 81.12 96 PRO A O 1
ATOM 763 N N . ARG A 1 97 ? -5.832 0.841 -11.147 1.00 84.19 97 ARG A N 1
ATOM 764 C CA . ARG A 1 97 ? -6.380 -0.324 -11.858 1.00 84.19 97 ARG A CA 1
ATOM 765 C C . ARG A 1 97 ? -5.748 -1.657 -11.453 1.00 84.19 97 ARG A C 1
ATOM 767 O O . ARG A 1 97 ? -6.354 -2.683 -11.736 1.00 84.19 97 ARG A O 1
ATOM 774 N N . SER A 1 98 ? -4.587 -1.664 -10.794 1.00 85.06 98 SER A N 1
ATOM 775 C CA . SER A 1 98 ? -3.938 -2.902 -10.325 1.00 85.06 98 SER A CA 1
ATOM 776 C C . SER A 1 98 ? -4.280 -3.279 -8.888 1.00 85.06 98 SER A C 1
ATOM 778 O O . SER A 1 98 ? -3.697 -4.216 -8.343 1.00 85.06 98 SER A O 1
ATOM 780 N N . GLN A 1 99 ? -5.232 -2.579 -8.270 1.00 82.38 99 GLN A N 1
ATOM 781 C CA . GLN A 1 99 ? -5.669 -2.892 -6.920 1.00 82.38 99 GLN A CA 1
ATOM 782 C C . GLN A 1 99 ? -6.731 -3.990 -6.948 1.00 82.38 99 GLN A C 1
ATOM 784 O O . GLN A 1 99 ? -7.876 -3.775 -7.348 1.00 82.38 99 GLN A O 1
ATOM 789 N N . ILE A 1 100 ? -6.317 -5.189 -6.541 1.00 86.19 100 ILE A N 1
ATOM 790 C CA . ILE A 1 100 ? -7.113 -6.417 -6.599 1.00 86.19 100 ILE A CA 1
ATOM 791 C C . ILE A 1 100 ? -7.583 -6.799 -5.197 1.00 86.19 100 ILE A C 1
ATOM 793 O O . ILE A 1 100 ? -6.814 -6.750 -4.242 1.00 86.19 100 ILE A O 1
ATOM 797 N N . LEU A 1 101 ? -8.837 -7.226 -5.065 1.00 90.00 101 LEU A N 1
ATOM 798 C CA . LEU A 1 101 ? -9.374 -7.741 -3.807 1.00 90.00 101 LEU A CA 1
ATOM 799 C C . LEU A 1 101 ? -8.810 -9.142 -3.517 1.00 90.00 101 LEU A C 1
ATOM 801 O O . LEU A 1 101 ? -9.235 -10.116 -4.139 1.00 90.00 101 LEU A O 1
ATOM 805 N N . ARG A 1 102 ? -7.851 -9.247 -2.592 1.00 90.12 102 ARG A N 1
ATOM 806 C CA . ARG A 1 102 ? -7.217 -10.514 -2.186 1.00 90.12 102 ARG A CA 1
ATOM 807 C C . ARG A 1 102 ? -6.460 -10.371 -0.875 1.00 90.12 102 ARG A C 1
ATOM 809 O O . ARG A 1 102 ? -5.911 -9.313 -0.594 1.00 90.12 102 ARG A O 1
ATOM 816 N N . GLN A 1 103 ? -6.394 -11.469 -0.132 1.00 91.00 103 GLN A N 1
ATOM 817 C CA . GLN A 1 103 ? -5.698 -11.546 1.152 1.00 91.00 103 GLN A CA 1
ATOM 818 C C . GLN A 1 103 ? -4.246 -12.040 1.024 1.00 91.00 103 GLN A C 1
ATOM 820 O O . GLN A 1 103 ? -3.421 -11.768 1.889 1.00 91.00 103 GLN A O 1
ATOM 825 N N . ASP A 1 104 ? -3.924 -12.763 -0.054 1.00 94.56 104 ASP A N 1
ATOM 826 C CA . ASP A 1 104 ? -2.554 -13.126 -0.432 1.00 94.56 104 ASP A CA 1
ATOM 827 C C . ASP A 1 104 ? -2.174 -12.363 -1.701 1.00 94.56 104 ASP A C 1
ATOM 829 O O . ASP A 1 104 ? -2.694 -12.638 -2.784 1.00 94.56 104 ASP A O 1
ATOM 833 N N . MET A 1 105 ? -1.286 -11.382 -1.556 1.00 95.06 105 MET A N 1
ATOM 834 C CA . MET A 1 105 ? -0.790 -10.545 -2.652 1.00 95.06 105 MET A CA 1
ATOM 835 C C . MET A 1 105 ? 0.567 -11.024 -3.192 1.00 95.06 105 MET A C 1
ATOM 837 O O . MET A 1 105 ? 1.126 -10.370 -4.066 1.00 95.06 105 MET A O 1
ATOM 841 N N . THR A 1 106 ? 1.106 -12.148 -2.703 1.00 95.75 106 THR A N 1
ATOM 842 C CA . THR A 1 106 ? 2.456 -12.639 -3.046 1.00 95.75 106 THR A CA 1
ATOM 843 C C . THR A 1 106 ? 2.600 -12.996 -4.527 1.00 95.75 106 THR A C 1
ATOM 845 O O . THR A 1 106 ? 3.627 -12.712 -5.146 1.00 95.75 106 THR A O 1
ATOM 848 N N . GLU A 1 107 ? 1.563 -13.619 -5.093 1.00 95.19 107 GLU A N 1
ATOM 849 C CA . GLU A 1 107 ? 1.587 -14.233 -6.426 1.00 95.19 107 GLU A CA 1
ATOM 850 C C . GLU A 1 107 ? 2.849 -15.103 -6.634 1.00 95.19 107 GLU A C 1
ATOM 852 O O . GLU A 1 107 ? 3.103 -16.023 -5.859 1.00 95.19 107 GLU A O 1
ATOM 857 N N . SER A 1 108 ? 3.637 -14.827 -7.677 1.00 94.50 108 SER A N 1
ATOM 858 C CA . SER A 1 108 ? 4.857 -15.550 -8.049 1.00 94.50 108 SER A CA 1
ATOM 859 C C . SER A 1 108 ? 6.145 -14.941 -7.476 1.00 94.50 108 SER A C 1
ATOM 861 O O . SER A 1 108 ? 7.239 -15.384 -7.832 1.00 94.50 108 SER A O 1
ATOM 863 N N . GLN A 1 109 ? 6.054 -13.919 -6.617 1.00 96.88 109 GLN A N 1
ATOM 864 C CA . GLN A 1 109 ? 7.237 -13.198 -6.149 1.00 96.88 109 GLN A CA 1
ATOM 865 C C . GLN A 1 109 ? 8.036 -14.003 -5.125 1.00 96.88 109 GLN A C 1
ATOM 867 O O . GLN A 1 109 ? 7.510 -14.522 -4.141 1.00 96.88 109 GLN A O 1
ATOM 872 N N . VAL A 1 110 ? 9.348 -14.059 -5.351 1.00 96.25 110 VAL A N 1
ATOM 873 C CA . VAL A 1 110 ? 10.304 -14.702 -4.448 1.00 96.25 110 VAL A CA 1
ATOM 874 C C . VAL A 1 110 ? 10.769 -13.694 -3.401 1.00 96.25 110 VAL A C 1
ATOM 876 O O . VAL A 1 110 ? 11.156 -12.572 -3.727 1.00 96.25 110 VAL A O 1
ATOM 879 N N . GLY A 1 111 ? 10.771 -14.106 -2.137 1.00 94.62 111 GLY A N 1
ATOM 880 C CA . GLY A 1 111 ? 11.241 -13.296 -1.020 1.00 94.62 111 GLY A CA 1
ATOM 881 C C . GLY A 1 111 ? 11.007 -13.988 0.316 1.00 94.62 111 GLY A C 1
ATOM 882 O O . GLY A 1 111 ? 10.592 -15.145 0.366 1.00 94.62 111 GLY A O 1
ATOM 883 N N . VAL A 1 112 ? 11.276 -13.272 1.406 1.00 95.75 112 VAL A N 1
ATOM 884 C CA . VAL A 1 112 ? 10.955 -13.746 2.758 1.00 95.75 112 VAL A CA 1
ATOM 885 C C . VAL A 1 112 ? 9.460 -13.519 2.999 1.00 95.75 112 VAL A C 1
ATOM 887 O O . VAL A 1 112 ? 9.044 -12.363 2.929 1.00 95.75 112 VAL A O 1
ATOM 890 N N . PRO A 1 113 ? 8.652 -14.557 3.280 1.00 95.38 113 PRO A N 1
ATOM 891 C CA . PRO A 1 113 ? 7.226 -14.389 3.548 1.00 95.38 113 PRO A CA 1
ATOM 892 C C . PRO A 1 113 ? 6.956 -13.477 4.751 1.00 95.38 113 PRO A C 1
ATOM 894 O O . PRO A 1 113 ? 7.677 -13.519 5.749 1.00 95.38 113 PRO A O 1
ATOM 897 N N . LEU A 1 114 ? 5.898 -12.679 4.657 1.00 93.50 114 LEU A N 1
ATOM 898 C CA . LEU A 1 114 ? 5.436 -11.742 5.673 1.00 93.50 114 LEU A CA 1
ATOM 899 C C . LEU A 1 114 ? 3.913 -11.842 5.800 1.00 93.50 114 LEU A C 1
ATOM 901 O O . LEU A 1 114 ? 3.192 -11.695 4.816 1.00 93.50 114 LEU A O 1
ATOM 905 N N . TRP A 1 115 ? 3.433 -12.041 7.025 1.00 93.38 115 TRP A N 1
ATOM 906 C CA . TRP A 1 115 ? 2.026 -11.883 7.385 1.00 93.38 115 TRP A CA 1
ATOM 907 C C . TRP A 1 115 ? 1.886 -10.577 8.150 1.00 93.38 115 TRP A C 1
ATOM 909 O O . TRP A 1 115 ? 2.558 -10.373 9.161 1.00 93.38 115 TRP A O 1
ATOM 919 N N . LEU A 1 116 ? 1.063 -9.678 7.626 1.00 90.94 116 LEU A N 1
ATOM 920 C CA . LEU A 1 116 ? 0.860 -8.348 8.171 1.00 90.94 116 LEU A CA 1
ATOM 921 C C . LEU A 1 116 ? -0.566 -8.229 8.699 1.00 90.94 116 LEU A C 1
ATOM 923 O O . LEU A 1 116 ? -1.509 -8.134 7.914 1.00 90.94 116 LEU A O 1
ATOM 927 N N . ASP A 1 117 ? -0.691 -8.197 10.021 1.00 90.81 117 ASP A N 1
ATOM 928 C CA . ASP A 1 117 ? -1.943 -7.886 10.702 1.00 90.81 117 ASP A CA 1
ATOM 929 C C . ASP A 1 117 ? -2.057 -6.370 10.885 1.00 90.81 117 ASP A C 1
ATOM 931 O O . ASP A 1 117 ? -1.164 -5.724 11.440 1.00 90.81 117 ASP A O 1
ATOM 935 N N . ILE A 1 118 ? -3.145 -5.788 10.383 1.00 88.81 118 ILE A N 1
ATOM 936 C CA . ILE A 1 118 ? -3.420 -4.353 10.443 1.00 88.81 118 ILE A CA 1
ATOM 937 C C . ILE A 1 118 ? -4.718 -4.142 11.202 1.00 88.81 118 ILE A C 1
ATOM 939 O O . ILE A 1 118 ? -5.778 -4.607 10.791 1.00 88.81 118 ILE A O 1
ATOM 943 N N . GLY A 1 119 ? -4.604 -3.380 12.283 1.00 88.88 119 GLY A N 1
ATOM 944 C CA . GLY A 1 119 ? -5.725 -2.873 13.049 1.00 88.88 119 GLY A CA 1
ATOM 945 C C . GLY A 1 119 ? -6.128 -1.472 12.609 1.00 88.88 119 GLY A C 1
ATOM 946 O O . GLY A 1 119 ? -5.276 -0.591 12.459 1.00 88.88 119 GLY A O 1
ATOM 947 N N . VAL A 1 120 ? -7.425 -1.252 12.430 1.00 87.00 120 VAL A N 1
ATOM 948 C CA . VAL A 1 120 ? -7.999 0.038 12.053 1.00 87.00 120 VAL A CA 1
ATOM 949 C C . VAL A 1 120 ? -9.041 0.454 13.082 1.00 87.00 120 VAL A C 1
ATOM 951 O O . VAL A 1 120 ? -9.992 -0.271 13.365 1.00 87.00 120 VAL A O 1
ATOM 954 N N . MET A 1 121 ? -8.882 1.667 13.606 1.00 85.94 121 MET A N 1
ATOM 955 C CA . MET A 1 121 ? -9.780 2.249 14.598 1.00 85.94 121 MET A CA 1
ATOM 956 C C . MET A 1 121 ? -10.175 3.676 14.231 1.00 85.94 121 MET A C 1
ATOM 958 O O . MET A 1 121 ? -9.435 4.406 13.563 1.00 85.94 121 MET A O 1
ATOM 962 N N . ASP A 1 122 ? -11.354 4.078 14.685 1.00 82.44 122 ASP A N 1
ATOM 963 C CA . ASP A 1 122 ? -11.840 5.441 14.586 1.00 82.44 122 ASP A CA 1
ATOM 964 C C . ASP A 1 122 ? -11.128 6.312 15.618 1.00 82.44 122 ASP A C 1
ATOM 966 O O . ASP A 1 122 ? -11.075 6.008 16.802 1.00 82.44 122 ASP A O 1
ATOM 970 N N . MET A 1 123 ? -10.593 7.435 15.170 1.00 78.75 123 MET A N 1
ATOM 971 C CA . MET A 1 123 ? -9.803 8.314 16.021 1.00 78.75 123 MET A CA 1
ATOM 972 C C . MET A 1 123 ? -10.594 9.130 17.041 1.00 78.75 123 MET A C 1
ATOM 974 O O . MET A 1 123 ? -10.020 9.592 18.022 1.00 78.75 123 MET A O 1
ATOM 978 N N . ALA A 1 124 ? -11.869 9.401 16.777 1.00 79.25 124 ALA A N 1
ATOM 979 C CA . ALA A 1 124 ? -12.702 10.200 17.666 1.00 79.25 124 ALA A CA 1
ATOM 980 C C . ALA A 1 124 ? -13.283 9.350 18.804 1.00 79.25 124 ALA A C 1
ATOM 982 O O . ALA A 1 124 ? -13.557 9.874 19.881 1.00 79.25 124 ALA A O 1
ATOM 983 N N . THR A 1 125 ? -13.475 8.057 18.553 1.00 82.81 125 THR A N 1
ATOM 984 C CA . THR A 1 125 ? -14.116 7.105 19.470 1.00 82.81 125 THR A CA 1
ATOM 985 C C . THR A 1 125 ? -13.171 6.019 19.979 1.00 82.81 125 THR A C 1
ATOM 987 O O . THR A 1 125 ? -13.528 5.304 20.911 1.00 82.81 125 THR A O 1
ATOM 990 N N . CYS A 1 126 ? -11.989 5.877 19.373 1.00 83.94 126 CYS A N 1
ATOM 991 C CA . CYS A 1 126 ? -11.017 4.808 19.619 1.00 83.94 126 CYS A CA 1
ATOM 992 C C . CYS A 1 126 ? -11.627 3.400 19.526 1.00 83.94 126 CYS A C 1
ATOM 994 O O . CYS A 1 126 ? -11.168 2.468 20.176 1.00 83.94 126 CYS A O 1
ATOM 996 N N . SER A 1 127 ? -12.686 3.258 18.725 1.00 86.75 127 SER A N 1
ATOM 997 C CA . SER A 1 127 ? -13.386 1.994 18.498 1.00 86.75 127 SER A CA 1
ATOM 998 C C . SER A 1 127 ? -12.912 1.348 17.193 1.00 86.75 127 SER A C 1
ATOM 1000 O O . SER A 1 127 ? -12.586 2.082 16.252 1.00 86.75 127 SER A O 1
ATOM 1002 N N . PRO A 1 128 ? -12.884 0.007 17.093 1.00 88.69 128 PRO A N 1
ATOM 1003 C CA . PRO A 1 128 ? -12.543 -0.670 15.848 1.00 88.69 128 PRO A CA 1
ATOM 1004 C C . PRO A 1 128 ? -13.470 -0.274 14.696 1.00 88.69 128 PRO A C 1
ATOM 1006 O O . PRO A 1 128 ? -14.649 0.022 14.899 1.00 88.69 128 PRO A O 1
ATOM 1009 N N . LEU A 1 129 ? -12.934 -0.258 13.476 1.00 85.81 129 LEU A N 1
ATOM 1010 C CA . LEU A 1 129 ? -13.703 0.051 12.274 1.00 85.81 129 LEU A CA 1
ATOM 1011 C C . LEU A 1 129 ? -13.869 -1.183 11.397 1.00 85.81 129 LEU A C 1
ATOM 1013 O O . LEU A 1 129 ? -12.927 -1.595 10.724 1.00 85.81 129 LEU A O 1
ATOM 1017 N N . GLU A 1 130 ? -15.092 -1.701 11.346 1.00 85.06 130 GLU A N 1
ATOM 1018 C CA . GLU A 1 130 ? -15.471 -2.816 10.480 1.00 85.06 130 GLU A CA 1
ATOM 1019 C C . GLU A 1 130 ? -15.613 -2.418 9.008 1.00 85.06 130 GLU A C 1
ATOM 1021 O O . GLU A 1 130 ? -16.062 -1.314 8.658 1.00 85.06 130 GLU A O 1
ATOM 1026 N N . GLY A 1 131 ? -15.263 -3.364 8.135 1.00 80.56 131 GLY A N 1
ATOM 1027 C CA . GLY A 1 131 ? -15.556 -3.320 6.712 1.00 80.56 131 GLY A CA 1
ATOM 1028 C C . GLY A 1 131 ? -14.742 -2.276 5.967 1.00 80.56 131 GLY A C 1
ATOM 1029 O O . GLY A 1 131 ? -15.117 -1.917 4.853 1.00 80.56 131 GLY A O 1
ATOM 1030 N N . VAL A 1 132 ? -13.663 -1.767 6.564 1.00 83.94 132 VAL A N 1
ATOM 1031 C CA . VAL A 1 132 ? -12.749 -0.802 5.961 1.00 83.94 132 VAL A CA 1
ATOM 1032 C C . VAL A 1 132 ? -11.846 -1.510 4.972 1.00 83.94 132 VAL A C 1
ATOM 1034 O O . VAL A 1 132 ? -11.023 -2.328 5.360 1.00 83.94 132 VAL A O 1
ATOM 1037 N N . MET A 1 133 ? -11.933 -1.130 3.700 1.00 85.12 133 MET A N 1
ATOM 1038 C CA . MET A 1 133 ? -10.966 -1.575 2.700 1.00 85.12 133 MET A CA 1
ATOM 1039 C C . MET A 1 133 ? -9.571 -0.985 2.965 1.00 85.12 133 MET A C 1
ATOM 1041 O O . MET A 1 133 ? -9.403 0.235 2.990 1.00 85.12 133 MET A O 1
ATOM 1045 N N . VAL A 1 134 ? -8.574 -1.848 3.132 1.00 86.12 134 VAL A N 1
ATOM 1046 C CA . VAL A 1 134 ? -7.162 -1.489 3.280 1.00 86.12 134 VAL A CA 1
ATOM 1047 C C . VAL A 1 134 ? -6.429 -1.869 1.998 1.00 86.12 134 VAL A C 1
ATOM 1049 O O . VAL A 1 134 ? -6.331 -3.047 1.682 1.00 86.12 134 VAL A O 1
ATOM 1052 N N . ASP A 1 135 ? -5.935 -0.873 1.260 1.00 86.44 135 ASP A N 1
ATOM 1053 C CA . ASP A 1 135 ? -5.141 -1.032 0.029 1.00 86.44 135 ASP A CA 1
ATOM 1054 C C . ASP A 1 135 ? -3.633 -1.048 0.345 1.00 86.44 135 ASP A C 1
ATOM 1056 O O . ASP A 1 135 ? -3.109 -0.124 0.970 1.00 86.44 135 ASP A O 1
ATOM 1060 N N . LEU A 1 136 ? -2.925 -2.088 -0.086 1.00 88.25 136 LEU A N 1
ATOM 1061 C CA . LEU A 1 136 ? -1.490 -2.259 0.087 1.00 88.25 136 LEU A CA 1
ATOM 1062 C C . LEU A 1 136 ? -0.812 -2.506 -1.258 1.00 88.25 136 LEU A C 1
ATOM 1064 O O . LEU A 1 136 ? -1.213 -3.367 -2.038 1.00 88.25 136 LEU A O 1
ATOM 1068 N N . TRP A 1 137 ? 0.297 -1.806 -1.483 1.00 90.19 137 TRP A N 1
ATOM 1069 C CA . TRP A 1 137 ? 1.220 -2.101 -2.571 1.00 90.19 137 TRP A CA 1
ATOM 1070 C C . TRP A 1 137 ? 2.657 -1.824 -2.152 1.00 90.19 137 TRP A C 1
ATOM 1072 O O . TRP A 1 137 ? 2.920 -0.899 -1.376 1.00 90.19 137 TRP A O 1
ATOM 1082 N N . HIS A 1 138 ? 3.590 -2.615 -2.677 1.00 91.25 138 HIS A N 1
ATOM 1083 C CA . HIS A 1 138 ? 5.019 -2.406 -2.464 1.00 91.25 138 HIS A CA 1
ATOM 1084 C C . HIS A 1 138 ? 5.871 -3.064 -3.555 1.00 91.25 138 HIS A C 1
ATOM 1086 O O . HIS A 1 138 ? 5.374 -3.792 -4.414 1.00 91.25 138 HIS A O 1
ATOM 1092 N N . CYS A 1 139 ? 7.175 -2.792 -3.520 1.00 92.06 139 CYS A N 1
ATOM 1093 C CA . CYS A 1 139 ? 8.141 -3.437 -4.401 1.00 92.06 139 CYS A CA 1
ATOM 1094 C C . CYS A 1 139 ? 8.447 -4.881 -3.993 1.00 92.06 139 CYS A C 1
ATOM 1096 O O . CYS A 1 139 ? 8.330 -5.253 -2.825 1.00 92.06 139 CYS A O 1
ATOM 1098 N N . ASN A 1 140 ? 8.921 -5.684 -4.941 1.00 93.75 140 ASN A N 1
ATOM 1099 C CA . ASN A 1 140 ? 9.473 -7.001 -4.643 1.00 93.75 140 ASN A CA 1
ATOM 1100 C C . ASN A 1 140 ? 10.834 -6.916 -3.926 1.00 93.75 140 ASN A C 1
ATOM 1102 O O . ASN A 1 140 ? 11.349 -5.833 -3.630 1.00 93.75 140 ASN A O 1
ATOM 1106 N N . ALA A 1 141 ? 11.439 -8.075 -3.657 1.00 91.88 141 ALA A N 1
ATOM 1107 C CA . ALA A 1 141 ? 12.714 -8.182 -2.948 1.00 91.88 141 ALA A CA 1
ATOM 1108 C C . ALA A 1 141 ? 13.894 -7.462 -3.641 1.00 91.88 141 ALA A C 1
ATOM 1110 O O . ALA A 1 141 ? 14.904 -7.204 -2.992 1.00 91.88 141 ALA A O 1
ATOM 111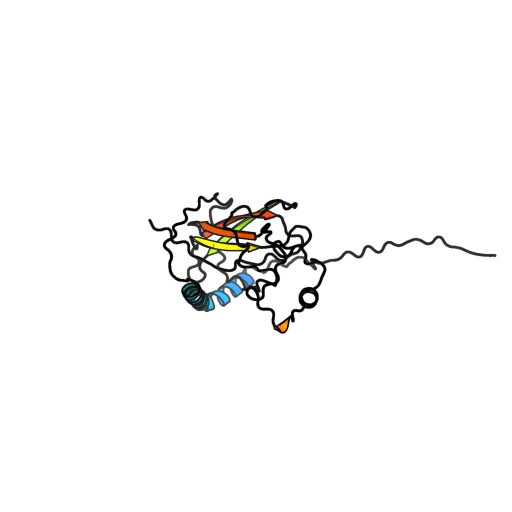1 N N . THR A 1 142 ? 13.782 -7.104 -4.927 1.00 90.44 142 THR A N 1
ATOM 1112 C CA . THR A 1 142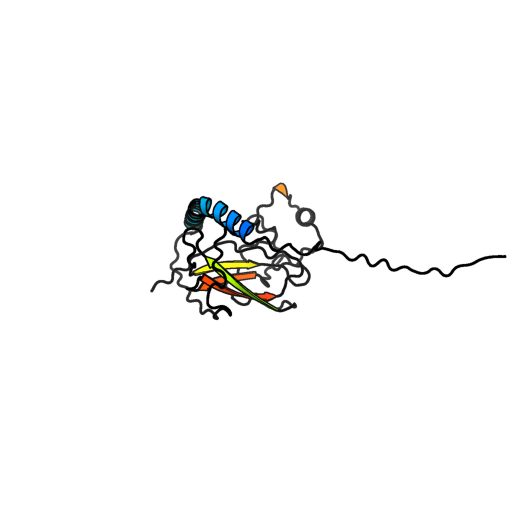 ? 14.816 -6.366 -5.678 1.00 90.44 142 THR A CA 1
ATOM 1113 C C . THR A 1 142 ? 14.491 -4.883 -5.871 1.00 90.44 142 THR A C 1
ATOM 1115 O O . THR A 1 142 ? 15.273 -4.167 -6.492 1.00 90.44 142 THR A O 1
ATOM 1118 N N . GLY A 1 143 ? 13.354 -4.403 -5.358 1.00 89.44 143 GLY A N 1
ATOM 1119 C CA . GLY A 1 143 ? 12.939 -3.002 -5.470 1.00 89.44 143 GLY A CA 1
ATOM 1120 C C . GLY A 1 143 ? 12.069 -2.671 -6.688 1.00 89.44 143 GLY A C 1
ATOM 1121 O O . GLY A 1 143 ? 11.641 -1.526 -6.817 1.00 89.44 143 GLY A O 1
ATOM 1122 N N . SER A 1 144 ? 11.754 -3.642 -7.549 1.00 91.31 144 SER A N 1
ATOM 1123 C CA . SER A 1 144 ? 10.867 -3.445 -8.706 1.00 91.31 144 SER A CA 1
ATOM 1124 C C . SER A 1 144 ? 9.399 -3.416 -8.281 1.00 91.31 144 SER A C 1
ATOM 1126 O O . SER A 1 144 ? 9.011 -4.116 -7.345 1.00 91.31 144 SER A O 1
ATOM 1128 N N . TYR A 1 145 ? 8.566 -2.653 -8.992 1.00 92.12 145 TYR A N 1
ATOM 1129 C CA . TYR A 1 145 ? 7.121 -2.567 -8.752 1.00 92.12 145 TYR A CA 1
ATOM 1130 C C . TYR A 1 145 ? 6.340 -3.219 -9.898 1.00 92.12 145 TYR A C 1
ATOM 1132 O O . TYR A 1 145 ? 6.639 -2.980 -11.067 1.00 92.12 145 TYR A O 1
ATOM 1140 N N . SER A 1 146 ? 5.310 -4.000 -9.568 1.00 94.00 146 SER A N 1
ATOM 1141 C CA . SER A 1 146 ? 4.336 -4.496 -10.549 1.00 94.00 146 SER A CA 1
ATOM 1142 C C . SER A 1 146 ? 3.603 -3.334 -11.202 1.00 94.00 146 SER A C 1
ATOM 1144 O O . SER A 1 146 ? 3.499 -2.261 -10.597 1.00 94.00 146 SER A O 1
ATOM 1146 N N . SER A 1 147 ? 3.096 -3.529 -12.420 1.00 93.94 147 SER A N 1
ATOM 1147 C CA . SER A 1 147 ? 2.552 -2.470 -13.280 1.00 93.94 147 SER A CA 1
ATOM 1148 C C . SER A 1 147 ? 3.615 -1.511 -13.836 1.00 93.94 147 SER A C 1
ATOM 1150 O O . SER A 1 147 ? 3.289 -0.641 -14.637 1.00 93.94 147 SER A O 1
ATOM 1152 N N . PHE A 1 148 ? 4.877 -1.636 -13.412 1.00 92.69 148 PHE A N 1
ATOM 1153 C CA . PHE A 1 148 ? 5.990 -0.753 -13.772 1.00 92.69 148 PHE A CA 1
ATOM 1154 C C . PHE A 1 148 ? 7.289 -1.549 -13.998 1.00 92.69 148 PHE A C 1
ATOM 1156 O O . PHE A 1 148 ? 8.375 -1.057 -13.692 1.00 92.69 148 PHE A O 1
ATOM 1163 N N . THR A 1 149 ? 7.214 -2.798 -14.464 1.00 92.50 149 THR A N 1
ATOM 1164 C CA . THR A 1 149 ? 8.363 -3.724 -14.456 1.00 92.50 149 THR A CA 1
ATOM 1165 C C . THR A 1 149 ? 9.491 -3.322 -15.404 1.00 92.50 149 THR A C 1
ATOM 1167 O O . THR A 1 149 ? 10.652 -3.629 -15.143 1.00 92.50 149 THR A O 1
ATOM 1170 N N . GLU A 1 150 ? 9.168 -2.581 -16.462 1.00 90.88 150 GLU A N 1
ATOM 1171 C CA . GLU A 1 150 ? 10.153 -1.977 -17.370 1.00 90.88 150 GLU A CA 1
ATOM 1172 C C . GLU A 1 150 ? 10.900 -0.776 -16.755 1.00 90.88 150 GLU A C 1
ATOM 1174 O O . GLU A 1 150 ? 11.913 -0.338 -17.300 1.00 90.88 150 GLU A O 1
ATOM 1179 N N . LEU A 1 151 ? 10.442 -0.236 -15.615 1.00 88.38 151 LEU A N 1
ATOM 1180 C CA . LEU A 1 151 ? 11.128 0.857 -14.930 1.00 88.38 151 LEU A CA 1
ATOM 1181 C C . LEU A 1 151 ? 12.218 0.310 -14.009 1.00 88.38 151 LEU A C 1
ATOM 1183 O O . LEU A 1 151 ? 11.975 -0.475 -13.090 1.00 88.38 151 LEU A O 1
ATOM 1187 N N . SER A 1 152 ? 13.445 0.777 -14.230 1.00 87.25 152 SER A N 1
ATOM 1188 C CA . SER A 1 152 ? 14.582 0.403 -13.395 1.00 87.25 152 SER A CA 1
ATOM 1189 C C . SER A 1 152 ? 14.400 0.929 -11.964 1.00 87.25 152 SER A C 1
ATOM 1191 O O . SER A 1 152 ? 14.293 2.146 -11.775 1.00 87.25 152 SER A O 1
ATOM 1193 N N . PRO A 1 153 ? 14.477 0.066 -10.931 1.00 84.62 153 PRO A N 1
ATOM 1194 C CA . PRO A 1 153 ? 14.409 0.502 -9.535 1.00 84.62 153 PRO A CA 1
ATOM 1195 C C . PRO A 1 153 ? 15.630 1.334 -9.112 1.00 84.62 153 PRO A C 1
ATOM 1197 O O . PRO A 1 153 ? 15.606 1.999 -8.079 1.00 84.62 153 PRO A O 1
ATOM 1200 N N . ASN A 1 154 ? 16.695 1.322 -9.920 1.00 86.06 154 ASN A N 1
ATOM 1201 C CA . ASN A 1 154 ? 17.935 2.056 -9.669 1.00 86.06 154 ASN A CA 1
ATOM 1202 C C . ASN A 1 154 ? 17.955 3.447 -10.322 1.00 86.06 154 ASN A C 1
ATOM 1204 O O . ASN A 1 154 ? 18.901 4.211 -10.115 1.00 86.06 154 ASN A O 1
ATOM 1208 N N . THR A 1 155 ? 16.933 3.794 -11.107 1.00 84.25 155 THR A N 1
ATOM 1209 C CA . THR A 1 155 ? 16.824 5.105 -11.750 1.00 84.25 155 THR A CA 1
ATOM 1210 C C . THR A 1 155 ? 15.964 6.031 -10.894 1.00 84.25 155 THR A C 1
ATOM 1212 O O . THR A 1 155 ? 14.895 5.666 -10.408 1.00 84.25 155 THR A O 1
ATOM 1215 N N . LYS A 1 156 ? 16.422 7.272 -10.690 1.00 85.81 156 LYS A N 1
ATOM 1216 C CA . LYS A 1 156 ? 15.654 8.268 -9.928 1.00 85.81 156 LYS A CA 1
ATOM 1217 C C . LYS A 1 156 ? 14.364 8.621 -10.669 1.00 85.81 156 LYS A C 1
ATOM 1219 O O . LYS A 1 156 ? 14.388 8.836 -11.876 1.00 85.81 156 LYS A O 1
ATOM 1224 N N . PHE A 1 157 ? 13.272 8.798 -9.929 1.00 83.88 157 PHE A N 1
ATOM 1225 C CA . PHE A 1 157 ? 11.950 9.047 -10.509 1.00 83.88 157 PHE A CA 1
ATOM 1226 C C . PHE A 1 157 ? 11.880 10.194 -11.546 1.00 83.88 157 PHE A C 1
ATOM 1228 O O . PHE A 1 157 ? 11.304 9.978 -12.608 1.00 83.88 157 PHE A O 1
ATOM 1235 N N . PRO A 1 158 ? 12.509 11.373 -11.349 1.00 86.50 158 PRO A N 1
ATOM 1236 C CA . PRO A 1 158 ? 12.507 12.413 -12.384 1.00 86.50 158 PRO A CA 1
ATOM 1237 C C . PRO A 1 158 ? 13.184 11.992 -13.696 1.00 86.50 158 PRO A C 1
ATOM 1239 O O . PRO A 1 158 ? 12.768 12.435 -14.761 1.00 86.50 158 PRO A O 1
ATOM 1242 N N . ALA A 1 159 ? 14.209 11.136 -13.629 1.00 86.88 159 ALA A N 1
ATOM 1243 C CA . ALA A 1 159 ? 14.863 10.598 -14.819 1.00 86.88 159 ALA A CA 1
ATOM 1244 C C . ALA A 1 159 ? 13.972 9.560 -15.521 1.00 86.88 159 ALA A C 1
ATOM 1246 O O . ALA A 1 159 ? 13.849 9.618 -16.739 1.00 86.88 159 ALA A O 1
ATOM 1247 N N . LEU A 1 160 ? 13.263 8.711 -14.762 1.00 86.31 160 LEU A N 1
ATOM 1248 C CA . LEU A 1 160 ? 12.252 7.796 -15.317 1.00 86.31 160 LEU A CA 1
ATOM 1249 C C . LEU A 1 160 ? 11.145 8.554 -16.066 1.00 86.31 160 LEU A C 1
ATOM 1251 O O . LEU A 1 160 ? 10.741 8.159 -17.156 1.00 86.31 160 LEU A O 1
ATOM 1255 N N . LEU A 1 161 ? 10.667 9.673 -15.511 1.00 86.88 161 LEU A N 1
ATOM 1256 C CA . LEU A 1 161 ? 9.683 10.513 -16.197 1.00 86.88 161 LEU A CA 1
ATOM 1257 C C . LEU A 1 161 ? 10.246 11.121 -17.485 1.00 86.88 161 LEU A C 1
ATOM 1259 O O . LEU A 1 161 ? 9.553 11.124 -18.501 1.00 86.88 161 LEU A O 1
ATOM 1263 N N . ALA A 1 162 ? 11.494 11.595 -17.464 1.00 87.00 162 ALA A N 1
ATOM 1264 C CA . ALA A 1 162 ? 12.144 12.160 -18.643 1.00 87.00 162 ALA A CA 1
ATOM 1265 C C . ALA A 1 162 ? 12.310 11.125 -19.769 1.00 87.00 162 ALA A C 1
ATOM 1267 O O . ALA A 1 162 ? 12.080 11.457 -20.931 1.00 87.00 162 ALA A O 1
ATOM 1268 N N . GLU A 1 163 ? 12.634 9.871 -19.435 1.00 84.62 163 GLU A N 1
ATOM 1269 C CA . GLU A 1 163 ? 12.683 8.751 -20.389 1.00 84.62 163 GLU A CA 1
ATOM 1270 C C . GLU A 1 163 ? 11.318 8.496 -21.052 1.00 84.62 163 GLU A C 1
ATOM 1272 O O . GLU A 1 163 ? 11.257 8.157 -22.232 1.00 84.62 163 GLU A O 1
ATOM 1277 N N . GLN A 1 164 ? 10.218 8.747 -20.336 1.00 82.06 164 GLN A N 1
ATOM 1278 C CA . GLN A 1 164 ? 8.852 8.687 -20.871 1.00 82.06 164 GLN A CA 1
ATOM 1279 C C . GLN A 1 164 ? 8.368 10.000 -21.518 1.00 82.06 164 GLN A C 1
ATOM 1281 O O . GLN A 1 164 ? 7.188 10.126 -21.853 1.00 82.06 164 GLN A O 1
ATOM 1286 N N . GLY A 1 165 ? 9.236 11.006 -21.671 1.00 85.06 165 GLY A N 1
ATOM 1287 C CA . GLY A 1 165 ? 8.871 12.313 -22.227 1.00 85.06 165 GLY A CA 1
ATOM 1288 C C . GLY A 1 165 ? 7.936 13.140 -21.333 1.00 85.06 165 GLY A C 1
ATOM 1289 O O . GLY A 1 165 ? 7.222 14.009 -21.833 1.00 85.06 165 GLY A O 1
ATOM 1290 N N . LYS A 1 166 ? 7.910 12.873 -20.021 1.00 86.00 166 LYS A N 1
ATOM 1291 C CA . LYS A 1 166 ? 7.062 13.549 -19.026 1.00 86.00 166 LYS A CA 1
ATOM 1292 C C . LYS A 1 166 ? 7.887 14.471 -18.130 1.00 86.00 166 LYS A C 1
ATOM 1294 O O . LYS A 1 166 ? 9.035 14.182 -17.799 1.00 86.00 166 LYS A O 1
ATOM 1299 N N . ASN A 1 167 ? 7.278 15.569 -17.685 1.00 85.19 167 ASN A N 1
ATOM 1300 C CA . ASN A 1 167 ? 7.878 16.468 -16.703 1.00 85.19 167 ASN A CA 1
ATOM 1301 C C . ASN A 1 167 ? 7.413 16.107 -15.284 1.00 85.19 167 ASN A C 1
ATOM 1303 O O . ASN A 1 167 ? 6.240 15.812 -15.058 1.00 85.19 167 ASN A O 1
ATOM 1307 N N . ALA A 1 168 ? 8.328 16.166 -14.316 1.00 82.12 168 ALA A N 1
ATOM 1308 C CA . ALA A 1 168 ? 8.024 15.940 -12.906 1.00 82.12 168 ALA A CA 1
ATOM 1309 C C . ALA A 1 168 ? 7.027 16.961 -12.332 1.00 82.12 168 ALA A C 1
ATOM 1311 O O . ALA A 1 168 ? 6.277 16.611 -11.426 1.00 82.12 168 ALA A O 1
ATOM 1312 N N . SER A 1 169 ? 6.986 18.190 -12.863 1.00 84.69 169 SER A N 1
ATOM 1313 C CA . SER A 1 169 ? 6.008 19.210 -12.450 1.00 84.69 169 SER A CA 1
ATOM 1314 C C . SER A 1 169 ? 4.563 18.839 -12.778 1.00 84.69 169 SER A C 1
ATOM 1316 O O . SER A 1 169 ? 3.648 19.275 -12.085 1.00 84.69 169 SER A O 1
ATOM 1318 N N . ASP A 1 170 ? 4.369 18.029 -13.817 1.00 84.44 170 ASP A N 1
ATOM 1319 C CA . ASP A 1 170 ? 3.053 17.707 -14.374 1.00 84.44 170 ASP A CA 1
ATOM 1320 C C . ASP A 1 170 ? 2.563 16.335 -13.880 1.00 84.44 170 ASP A C 1
ATOM 1322 O O . ASP A 1 170 ? 1.496 15.846 -14.266 1.00 84.44 170 ASP A O 1
ATOM 1326 N N . PHE A 1 171 ? 3.360 15.675 -13.035 1.00 84.25 171 PHE A N 1
ATOM 1327 C CA . PHE A 1 171 ? 3.037 14.371 -12.490 1.00 84.25 171 PHE A CA 1
ATOM 1328 C C . PHE A 1 171 ? 2.030 14.492 -11.344 1.00 84.25 171 PHE A C 1
ATOM 1330 O O . PHE A 1 171 ? 2.316 15.049 -10.284 1.00 84.25 171 PHE A O 1
ATOM 1337 N N . VAL A 1 172 ? 0.857 13.895 -11.542 1.00 84.50 172 VAL A N 1
ATOM 1338 C CA . VAL A 1 172 ? -0.196 13.782 -10.536 1.00 84.50 172 VAL A CA 1
ATOM 1339 C C . VAL A 1 172 ? -0.388 12.306 -10.205 1.00 84.50 172 VAL A C 1
ATOM 1341 O O . VAL A 1 172 ? -0.792 11.515 -11.060 1.00 84.50 172 VAL A O 1
ATOM 1344 N N . VAL A 1 173 ? -0.115 11.931 -8.953 1.00 80.31 173 VAL A N 1
ATOM 1345 C CA . VAL A 1 173 ? -0.229 10.544 -8.472 1.00 80.31 173 VAL A CA 1
ATOM 1346 C C . VAL A 1 173 ? -1.625 9.984 -8.764 1.00 80.31 173 VAL A C 1
ATOM 1348 O O . VAL A 1 173 ? -2.636 10.621 -8.469 1.00 80.31 173 VAL A O 1
ATOM 1351 N N . GLY A 1 174 ? -1.682 8.791 -9.361 1.00 75.44 174 GLY A N 1
ATOM 1352 C CA . GLY A 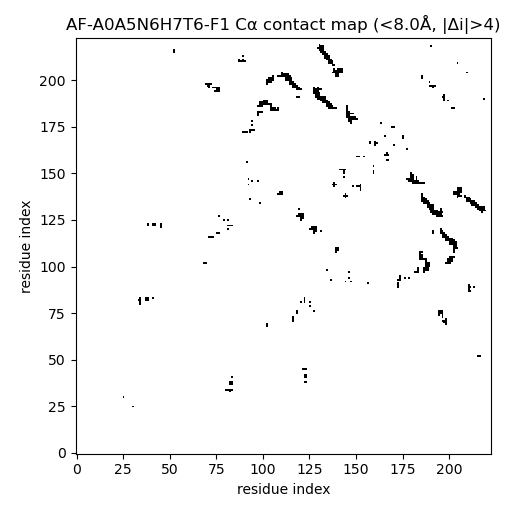1 174 ? -2.927 8.096 -9.702 1.00 75.44 174 GLY A CA 1
ATOM 1353 C C . GLY A 1 174 ? -3.710 8.670 -10.888 1.00 75.44 174 GLY A C 1
ATOM 1354 O O . GLY A 1 174 ? -4.686 8.050 -11.298 1.00 75.44 174 GLY A O 1
ATOM 1355 N N . SER A 1 175 ? -3.300 9.815 -11.449 1.00 83.62 175 SER A N 1
ATOM 1356 C CA . SER A 1 175 ? -3.926 10.423 -12.637 1.00 83.62 175 SER A CA 1
ATOM 1357 C C . SER A 1 175 ? -2.999 10.405 -13.851 1.00 83.62 175 SER A C 1
ATOM 1359 O O . SER A 1 175 ? -3.423 10.050 -14.949 1.00 83.62 175 SER A O 1
ATOM 1361 N N . THR A 1 176 ? -1.725 10.759 -13.665 1.00 85.94 176 THR A N 1
ATOM 1362 C CA . THR A 1 176 ? -0.715 10.669 -14.719 1.00 85.94 176 THR A CA 1
ATOM 1363 C C . THR A 1 176 ? -0.319 9.212 -14.895 1.00 85.94 176 THR A C 1
ATOM 1365 O O . THR A 1 176 ? 0.378 8.644 -14.057 1.00 85.94 176 THR A O 1
ATOM 1368 N N . ASP A 1 177 ? -0.766 8.609 -15.993 1.00 86.94 177 ASP A N 1
ATOM 1369 C CA . ASP A 1 177 ? -0.524 7.194 -16.246 1.00 86.94 177 ASP A CA 1
ATOM 1370 C C . ASP A 1 177 ? 0.909 6.957 -16.750 1.00 86.94 177 ASP A C 1
ATOM 1372 O O . ASP A 1 177 ? 1.314 7.547 -17.757 1.00 86.94 177 ASP A O 1
ATOM 1376 N N . ILE A 1 178 ? 1.682 6.148 -16.022 1.00 87.69 178 ILE A N 1
ATOM 1377 C CA . ILE A 1 178 ? 3.078 5.789 -16.337 1.00 87.69 178 ILE A CA 1
ATOM 1378 C C . ILE A 1 178 ? 3.324 4.273 -16.259 1.00 87.69 178 ILE A C 1
ATOM 1380 O O . ILE A 1 178 ? 4.481 3.854 -16.229 1.00 87.69 178 ILE A O 1
ATOM 1384 N N . HIS A 1 179 ? 2.254 3.467 -16.176 1.00 90.94 179 HIS A N 1
ATOM 1385 C CA . HIS A 1 179 ? 2.368 2.007 -16.122 1.00 90.94 179 HIS A CA 1
ATOM 1386 C C . HIS A 1 179 ? 3.026 1.463 -17.392 1.00 90.94 179 HIS A C 1
ATOM 1388 O O . HIS A 1 179 ? 2.906 2.053 -18.467 1.00 90.94 179 HIS A O 1
ATOM 1394 N N . THR A 1 180 ? 3.717 0.339 -17.257 1.00 92.94 180 THR A N 1
ATOM 1395 C CA . THR A 1 180 ? 4.409 -0.322 -18.369 1.00 92.94 180 THR A CA 1
ATOM 1396 C C . THR A 1 180 ? 3.875 -1.723 -18.655 1.00 92.94 180 THR A C 1
ATOM 1398 O O . THR A 1 180 ? 4.092 -2.248 -19.740 1.00 92.94 180 THR A O 1
ATOM 1401 N N . ASP A 1 181 ? 3.104 -2.309 -17.739 1.00 94.06 181 ASP A N 1
ATOM 1402 C CA . ASP A 1 181 ? 2.514 -3.639 -17.893 1.00 94.06 181 ASP A CA 1
ATOM 1403 C C . ASP A 1 181 ? 1.235 -3.792 -17.048 1.00 94.06 181 ASP A C 1
ATOM 1405 O O . ASP A 1 181 ? 0.794 -2.865 -16.363 1.00 94.06 181 ASP A O 1
ATOM 1409 N N . SER A 1 182 ? 0.621 -4.975 -17.112 1.00 94.62 182 SER A N 1
ATOM 1410 C CA . SER A 1 182 ? -0.581 -5.341 -16.355 1.00 94.62 182 SER A CA 1
ATOM 1411 C C . SER A 1 182 ? -0.300 -6.249 -15.154 1.00 94.62 182 SER A C 1
ATOM 1413 O O . SER A 1 182 ? -1.235 -6.852 -14.630 1.00 94.62 182 SER A O 1
ATOM 1415 N N . GLU A 1 183 ? 0.958 -6.408 -14.741 1.00 95.81 183 GLU A N 1
ATOM 1416 C CA . GLU A 1 183 ? 1.295 -7.218 -13.575 1.00 95.81 183 GLU A CA 1
ATOM 1417 C C . GLU A 1 183 ? 0.711 -6.591 -12.308 1.00 95.81 183 GLU A C 1
ATOM 1419 O O . GLU A 1 183 ? 0.669 -5.363 -12.145 1.00 95.81 183 GLU A O 1
ATOM 1424 N N . THR A 1 184 ? 0.288 -7.444 -11.376 1.00 95.69 184 THR A N 1
ATOM 1425 C CA . THR A 1 184 ? -0.373 -7.007 -10.138 1.00 95.69 184 THR A CA 1
ATOM 1426 C C . THR A 1 184 ? 0.277 -7.526 -8.869 1.00 95.69 184 THR A C 1
ATOM 1428 O O . THR A 1 184 ? -0.192 -7.192 -7.785 1.00 95.69 184 THR A O 1
ATOM 1431 N N . TRP A 1 185 ? 1.339 -8.326 -8.960 1.00 96.00 185 TRP A N 1
ATOM 1432 C CA . TRP A 1 185 ? 1.949 -8.936 -7.780 1.00 96.00 185 TRP A CA 1
ATOM 1433 C C . TRP A 1 185 ? 2.320 -7.889 -6.733 1.00 96.00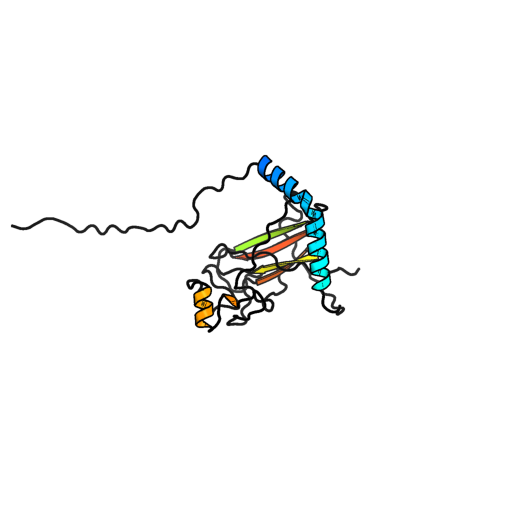 185 TRP A C 1
ATOM 1435 O O . TRP A 1 185 ? 2.680 -6.759 -7.059 1.00 96.00 185 TRP A O 1
ATOM 1445 N N . LEU A 1 186 ? 2.199 -8.249 -5.458 1.00 94.69 186 LEU A N 1
ATOM 1446 C CA . LEU A 1 186 ? 2.424 -7.353 -4.322 1.00 94.69 186 LEU A CA 1
ATOM 1447 C C . LEU A 1 186 ? 1.565 -6.081 -4.386 1.00 94.69 186 LEU A C 1
ATOM 1449 O O . LEU A 1 186 ? 1.987 -5.009 -3.946 1.00 94.69 186 LEU A O 1
ATOM 1453 N N . ARG A 1 187 ? 0.333 -6.221 -4.891 1.00 93.06 187 ARG A N 1
ATOM 1454 C CA . ARG A 1 187 ? -0.761 -5.244 -4.778 1.00 93.06 187 ARG A CA 1
ATOM 1455 C C . ARG A 1 187 ? -2.029 -5.947 -4.331 1.00 93.06 187 ARG A C 1
ATOM 1457 O O . ARG A 1 187 ? -2.371 -6.998 -4.875 1.00 93.06 187 ARG A O 1
ATOM 1464 N N . GLY A 1 188 ? -2.738 -5.405 -3.358 1.00 90.00 188 GLY A N 1
ATOM 1465 C CA . GLY A 1 188 ? -3.933 -6.048 -2.839 1.00 90.00 188 GLY A CA 1
ATOM 1466 C C . GLY A 1 188 ? -4.733 -5.132 -1.940 1.00 90.00 188 GLY A C 1
ATOM 1467 O O . GLY A 1 188 ? -4.176 -4.290 -1.247 1.00 90.00 188 GLY A O 1
ATOM 1468 N N . MET A 1 189 ? -6.044 -5.328 -1.928 1.00 88.88 189 MET A N 1
ATOM 1469 C CA . MET A 1 189 ? -6.927 -4.698 -0.963 1.00 88.88 189 MET A CA 1
ATOM 1470 C C . MET A 1 189 ? -7.720 -5.743 -0.193 1.00 88.88 189 MET A C 1
ATOM 1472 O O . MET A 1 189 ? -8.134 -6.754 -0.769 1.00 88.88 189 MET A O 1
ATOM 1476 N N . TRP A 1 190 ? -7.944 -5.495 1.095 1.00 88.94 190 TRP A N 1
ATOM 1477 C CA . TRP A 1 190 ? -8.735 -6.378 1.944 1.00 88.94 190 TRP A CA 1
ATOM 1478 C C . TRP A 1 190 ? -9.544 -5.595 2.982 1.00 88.94 190 TRP A C 1
ATOM 1480 O O . TRP A 1 190 ? -9.017 -4.627 3.534 1.00 88.94 190 TRP A O 1
ATOM 1490 N N . PRO A 1 191 ? -10.819 -5.952 3.235 1.00 88.81 191 PRO A N 1
ATOM 1491 C CA . PRO A 1 191 ? -11.612 -5.294 4.261 1.00 88.81 191 PRO A CA 1
ATOM 1492 C C . PRO A 1 191 ? -11.203 -5.749 5.668 1.00 88.81 191 PRO A C 1
ATOM 1494 O O . PRO A 1 191 ? -10.783 -6.891 5.856 1.00 88.81 191 PRO A O 1
ATOM 1497 N N . THR A 1 192 ? -11.383 -4.874 6.655 1.00 87.94 192 THR A N 1
ATOM 1498 C CA . THR A 1 192 ? -11.345 -5.244 8.073 1.00 87.94 192 THR A CA 1
ATOM 1499 C C . THR A 1 192 ? -12.594 -6.013 8.500 1.00 87.94 192 THR A C 1
ATOM 1501 O O . THR A 1 192 ? -13.680 -5.799 7.954 1.00 87.94 192 THR A O 1
ATOM 1504 N N . ASP A 1 193 ? -12.436 -6.895 9.481 1.00 88.44 193 ASP A N 1
ATOM 1505 C CA . ASP A 1 193 ? -13.520 -7.600 10.166 1.00 88.44 193 ASP A CA 1
ATOM 1506 C C . ASP A 1 193 ? -14.212 -6.729 11.235 1.00 88.44 193 ASP A C 1
ATOM 1508 O O . ASP A 1 193 ? -13.928 -5.537 11.374 1.00 88.44 193 ASP A O 1
ATOM 1512 N N . ASP A 1 194 ? -15.144 -7.323 11.980 1.00 88.94 194 ASP A N 1
ATOM 1513 C CA . ASP A 1 194 ? -15.917 -6.698 13.062 1.00 88.94 194 ASP A CA 1
ATOM 1514 C C . ASP A 1 194 ? -15.057 -6.216 14.244 1.00 88.94 194 ASP A C 1
ATOM 1516 O O . ASP A 1 194 ? -15.456 -5.311 14.981 1.00 88.94 194 ASP A O 1
ATOM 1520 N N . HIS A 1 195 ? -13.838 -6.740 14.380 1.00 89.94 195 HIS A N 1
ATOM 1521 C CA . HIS A 1 195 ? -12.836 -6.303 15.350 1.00 89.94 195 HIS A CA 1
ATOM 1522 C C . HIS A 1 195 ? -11.873 -5.258 14.767 1.00 89.94 195 HIS A C 1
ATOM 1524 O O . HIS A 1 195 ? -10.892 -4.881 15.414 1.00 89.94 195 HIS A O 1
ATOM 1530 N N . GLY A 1 196 ? -12.149 -4.751 13.560 1.00 88.94 196 GLY A N 1
ATOM 1531 C CA . GLY A 1 196 ? -11.321 -3.767 12.868 1.00 88.94 196 GLY A CA 1
ATOM 1532 C C . GLY A 1 196 ? -9.971 -4.320 12.415 1.00 88.94 196 GLY A C 1
ATOM 1533 O O . GLY A 1 196 ? -9.053 -3.536 12.169 1.00 88.94 196 GLY A O 1
ATOM 1534 N N . MET A 1 197 ? -9.838 -5.641 12.309 1.00 91.19 197 MET A N 1
ATOM 1535 C CA . MET A 1 197 ? -8.602 -6.329 11.961 1.00 91.19 197 MET A CA 1
ATOM 1536 C C . MET A 1 197 ? -8.635 -6.831 10.518 1.00 91.19 197 MET A C 1
ATOM 1538 O O . MET A 1 197 ? -9.664 -7.229 9.982 1.00 91.19 197 MET A O 1
ATOM 1542 N N . MET A 1 198 ? -7.480 -6.831 9.862 1.00 90.31 198 MET A N 1
ATOM 1543 C CA . MET A 1 198 ? -7.254 -7.573 8.623 1.00 90.31 198 MET A CA 1
ATOM 1544 C C . MET A 1 198 ? -5.861 -8.186 8.637 1.00 90.31 198 MET A C 1
ATOM 1546 O O . MET A 1 198 ? -4.938 -7.604 9.199 1.00 90.31 198 MET A O 1
ATOM 1550 N N . GLN A 1 199 ? -5.692 -9.325 7.968 1.00 92.00 199 GLN A N 1
ATOM 1551 C CA . GLN A 1 199 ? -4.381 -9.918 7.703 1.00 92.00 199 GLN A CA 1
ATOM 1552 C C . GLN A 1 199 ? -4.093 -9.908 6.209 1.00 92.00 199 GLN A C 1
ATOM 1554 O O . GLN A 1 199 ? -4.965 -10.264 5.425 1.00 92.00 199 GLN A O 1
ATOM 1559 N N . MET A 1 200 ? -2.871 -9.547 5.824 1.00 91.75 200 MET A N 1
ATOM 1560 C CA . MET A 1 200 ? -2.380 -9.626 4.451 1.00 91.75 200 MET A CA 1
ATOM 1561 C C . MET A 1 200 ? -1.135 -10.508 4.398 1.00 91.75 200 MET A C 1
ATOM 1563 O O . MET A 1 200 ? -0.184 -10.292 5.149 1.00 91.75 200 MET A O 1
ATOM 1567 N N . LYS A 1 201 ? -1.116 -11.481 3.488 1.00 95.00 201 LYS A N 1
ATOM 1568 C CA . LYS A 1 201 ? 0.060 -12.304 3.198 1.00 95.00 201 LYS A CA 1
ATOM 1569 C C . LYS A 1 201 ? 0.827 -11.723 2.012 1.00 95.00 201 LYS A C 1
ATOM 1571 O O . LYS A 1 201 ? 0.258 -11.497 0.946 1.00 95.00 201 LYS A O 1
ATOM 1576 N N . THR A 1 202 ? 2.121 -11.493 2.208 1.00 95.31 202 THR A N 1
ATOM 1577 C CA . THR A 1 202 ? 3.034 -10.905 1.224 1.00 95.31 202 THR A CA 1
ATOM 1578 C C . THR A 1 202 ? 4.486 -11.368 1.453 1.00 95.31 202 THR A C 1
ATOM 1580 O O . THR A 1 202 ? 4.724 -12.356 2.149 1.00 95.31 202 THR A O 1
ATOM 1583 N N . ILE A 1 203 ? 5.472 -10.667 0.883 1.00 95.12 203 ILE A N 1
ATOM 1584 C CA . ILE A 1 203 ? 6.907 -10.813 1.168 1.00 95.12 203 ILE A CA 1
ATOM 1585 C C . ILE A 1 203 ? 7.507 -9.515 1.719 1.00 95.12 203 ILE A C 1
ATOM 1587 O O . ILE A 1 203 ? 7.001 -8.424 1.461 1.00 95.12 203 ILE A O 1
ATOM 1591 N N . PHE A 1 204 ? 8.633 -9.614 2.425 1.00 92.81 204 PHE A N 1
ATOM 1592 C CA . PHE A 1 204 ? 9.428 -8.443 2.793 1.00 92.81 204 PHE A CA 1
ATOM 1593 C C . PHE A 1 204 ? 9.914 -7.687 1.540 1.00 92.81 204 PHE A C 1
ATOM 1595 O O . PHE A 1 204 ? 10.488 -8.310 0.639 1.00 92.81 204 PHE A O 1
ATOM 1602 N N . PRO A 1 205 ? 9.719 -6.355 1.470 1.00 90.00 205 PRO A N 1
ATOM 1603 C CA . PRO A 1 205 ? 10.138 -5.561 0.320 1.00 90.00 205 PRO A CA 1
ATOM 1604 C C . PRO A 1 205 ? 11.658 -5.343 0.298 1.00 90.00 205 PRO A C 1
ATOM 1606 O O . PRO A 1 205 ? 12.299 -5.235 1.343 1.00 90.00 205 PRO A O 1
ATOM 1609 N N . GLY A 1 206 ? 12.236 -5.221 -0.903 1.00 80.12 206 GLY A N 1
ATOM 1610 C CA . GLY A 1 206 ? 13.669 -4.955 -1.099 1.00 80.12 206 GLY A CA 1
ATOM 1611 C C . GLY A 1 206 ? 14.107 -3.531 -0.739 1.00 80.12 206 GLY A C 1
ATOM 1612 O O . GLY A 1 206 ? 15.284 -3.285 -0.489 1.00 80.12 206 GLY A O 1
ATOM 1613 N N . SER A 1 207 ? 13.162 -2.586 -0.688 1.00 65.31 207 SER A N 1
ATOM 1614 C CA . SER A 1 207 ? 13.367 -1.224 -0.184 1.00 65.31 207 SER A CA 1
ATOM 1615 C C . SER A 1 207 ? 12.207 -0.813 0.727 1.00 65.31 207 SER A C 1
ATOM 1617 O O . SER A 1 207 ? 11.080 -1.278 0.563 1.00 65.31 207 SER A O 1
ATOM 1619 N N . LEU A 1 208 ? 12.477 0.051 1.709 1.00 50.69 208 LEU A N 1
ATOM 1620 C CA . LEU A 1 208 ? 11.524 0.483 2.738 1.00 50.69 208 LEU A CA 1
ATOM 1621 C C . LEU A 1 208 ? 10.510 1.494 2.170 1.00 50.69 208 LEU A C 1
ATOM 1623 O O . LEU A 1 208 ? 10.503 2.670 2.516 1.00 50.69 208 LEU A O 1
ATOM 1627 N N . MET A 1 209 ? 9.653 1.040 1.261 1.00 46.75 209 MET A N 1
ATOM 1628 C CA . MET A 1 209 ? 8.439 1.749 0.865 1.00 46.75 209 MET A CA 1
ATOM 1629 C C . MET A 1 209 ? 7.273 0.766 0.880 1.00 46.75 209 MET A C 1
ATOM 1631 O O . MET A 1 209 ? 6.880 0.204 -0.139 1.00 46.75 209 MET A O 1
ATOM 1635 N N . LEU A 1 210 ? 6.726 0.562 2.078 1.00 49.69 210 LEU A N 1
ATOM 1636 C CA . LEU A 1 210 ? 5.332 0.168 2.228 1.00 49.69 210 LEU A CA 1
ATOM 1637 C C . LEU A 1 210 ? 4.520 1.454 2.099 1.00 49.69 210 LEU A C 1
ATOM 1639 O O . LEU A 1 210 ? 4.455 2.264 3.026 1.00 49.69 210 LEU A O 1
ATOM 1643 N N . SER A 1 211 ? 3.962 1.693 0.922 1.00 48.31 211 SER A N 1
ATOM 1644 C CA . SER A 1 211 ? 2.976 2.752 0.754 1.00 48.31 211 SER A CA 1
ATOM 1645 C C . SER A 1 211 ? 1.663 2.316 1.394 1.00 48.31 211 SER A C 1
ATOM 1647 O O . SER A 1 211 ? 1.198 1.188 1.237 1.00 48.31 211 SER A O 1
ATOM 1649 N N . LYS A 1 212 ? 1.118 3.224 2.198 1.00 47.75 212 LYS A N 1
ATOM 1650 C CA . LYS A 1 212 ? -0.003 2.985 3.098 1.00 47.75 212 LYS A CA 1
ATOM 1651 C C . LYS A 1 212 ? -1.344 3.058 2.365 1.00 47.75 212 LYS A C 1
ATOM 1653 O O . LYS A 1 212 ? -1.543 3.935 1.524 1.00 47.75 212 LYS A O 1
ATOM 1658 N N . ALA A 1 213 ? -2.259 2.198 2.816 1.00 41.94 213 ALA A N 1
ATOM 1659 C CA . ALA A 1 213 ? -3.720 2.288 2.772 1.00 41.94 213 ALA A CA 1
ATOM 1660 C C . ALA A 1 213 ? -4.257 3.589 2.172 1.00 41.94 213 ALA A C 1
ATOM 1662 O O . ALA A 1 213 ? -4.493 4.572 2.879 1.00 41.94 213 ALA A O 1
ATOM 1663 N N . THR A 1 214 ? -4.478 3.581 0.860 1.00 41.72 214 THR A N 1
ATOM 1664 C CA . THR A 1 214 ? -5.286 4.608 0.214 1.00 41.72 214 THR A CA 1
ATOM 1665 C C . THR A 1 214 ? -6.668 4.028 -0.046 1.00 41.72 214 THR A C 1
ATOM 1667 O O . THR A 1 214 ? -6.824 3.125 -0.853 1.00 41.72 214 THR A O 1
ATOM 1670 N N . SER A 1 215 ? -7.670 4.626 0.602 1.00 40.62 215 SER A N 1
ATOM 1671 C CA . SER A 1 215 ? -9.110 4.476 0.340 1.00 40.62 215 SER A CA 1
ATOM 1672 C C . SER A 1 215 ? -9.868 3.458 1.203 1.00 40.62 215 SER A C 1
ATOM 1674 O O . SER A 1 215 ? -9.943 2.270 0.919 1.00 40.62 215 SER A O 1
ATOM 1676 N N . TYR A 1 216 ? -10.535 4.007 2.220 1.00 44.31 216 TYR A N 1
ATOM 1677 C CA . TYR A 1 216 ? -11.515 3.347 3.071 1.00 44.31 216 TYR A CA 1
ATOM 1678 C C . TYR A 1 216 ? -12.849 3.277 2.314 1.00 44.31 216 TYR A C 1
ATOM 1680 O O . TYR A 1 216 ? -13.539 4.289 2.166 1.00 44.31 216 TYR A O 1
ATOM 1688 N N . LYS A 1 217 ? -13.242 2.092 1.844 1.00 40.72 217 LYS A N 1
ATOM 1689 C CA . LYS A 1 217 ? -14.642 1.793 1.506 1.00 40.72 217 LYS A CA 1
ATOM 1690 C C . LYS A 1 217 ? -15.208 1.000 2.673 1.00 40.72 217 LYS A C 1
ATOM 1692 O O . LYS A 1 217 ? -14.686 -0.077 2.910 1.00 40.72 217 LYS A O 1
ATOM 1697 N N . ARG A 1 218 ? -16.239 1.504 3.369 1.00 39.44 218 ARG A N 1
ATOM 1698 C CA . ARG A 1 218 ? -17.083 0.657 4.226 1.00 39.44 218 ARG A CA 1
ATOM 1699 C C . ARG A 1 218 ? -17.889 -0.228 3.285 1.00 39.44 218 ARG A C 1
ATOM 1701 O O . ARG A 1 218 ? -18.779 0.268 2.592 1.00 39.44 218 ARG A O 1
ATOM 1708 N N . VAL A 1 219 ? -17.541 -1.503 3.188 1.00 44.00 219 VAL A N 1
ATOM 1709 C CA . VAL A 1 219 ? -18.439 -2.481 2.573 1.00 44.00 219 VAL A CA 1
ATOM 1710 C C . VAL A 1 219 ? -19.564 -2.676 3.582 1.00 44.00 219 VAL A C 1
ATOM 1712 O O . VAL A 1 219 ? -19.346 -3.263 4.631 1.00 44.00 219 VAL A O 1
ATOM 1715 N N . SER A 1 220 ? -20.740 -2.098 3.329 1.00 37.59 220 SER A N 1
ATOM 1716 C CA . SER A 1 220 ? -21.901 -2.383 4.169 1.00 37.59 220 SER A CA 1
ATOM 1717 C C . SER A 1 220 ? -22.279 -3.848 3.971 1.00 37.59 220 SER A C 1
ATOM 1719 O O . SER A 1 220 ? -22.680 -4.230 2.866 1.00 37.59 220 SER A O 1
ATOM 1721 N N . SER A 1 221 ? -22.172 -4.655 5.022 1.00 31.20 221 SER A N 1
ATOM 1722 C CA . SER A 1 221 ? -23.038 -5.816 5.177 1.00 31.20 221 SER A CA 1
ATOM 1723 C C . SER A 1 221 ? -24.476 -5.287 5.199 1.00 31.20 221 SER A C 1
ATOM 1725 O O . SER A 1 221 ? -24.835 -4.430 6.004 1.00 31.20 221 SER A O 1
ATOM 1727 N N . ALA A 1 222 ? -25.269 -5.686 4.210 1.00 28.09 222 ALA A N 1
ATOM 1728 C CA . ALA A 1 222 ? -26.715 -5.634 4.341 1.00 28.09 222 ALA A CA 1
ATOM 1729 C C . ALA A 1 222 ? -27.113 -6.996 4.906 1.00 28.09 222 ALA A C 1
ATOM 1731 O O . ALA A 1 222 ? -26.775 -8.015 4.291 1.00 28.09 222 ALA A O 1
ATOM 1732 N N . ASP A 1 223 ? -27.735 -6.976 6.083 1.00 30.69 223 ASP A N 1
ATOM 1733 C CA . ASP A 1 223 ? -28.422 -8.125 6.678 1.00 30.69 223 ASP A CA 1
ATOM 1734 C C . ASP A 1 223 ? -29.399 -8.778 5.682 1.00 30.69 223 ASP A C 1
ATOM 1736 O O . ASP A 1 223 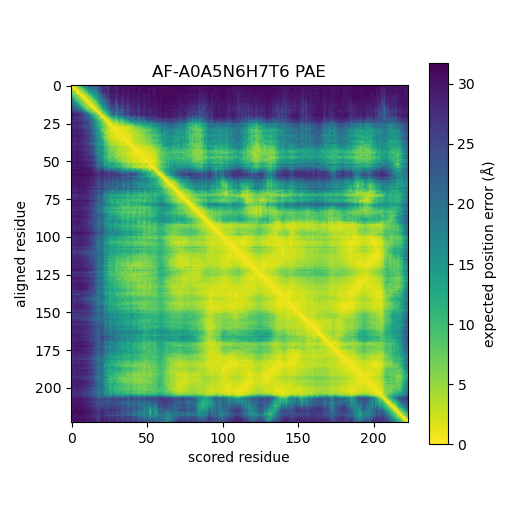? -30.083 -8.034 4.933 1.00 30.69 223 ASP A O 1
#

Nearest PDB structures (foldseek):
  6bdj-assembly1_A  TM=8.970E-01  e=2.213E-08  Tetranychus urticae
  6bdj-assembly2_U  TM=9.136E-01  e=6.446E-08  Tetranychus urticae
  5vg2-assembly3_B  TM=9.129E-01  e=9.205E-08  Tetranychus urticae
  5vg2-assembly4_C  TM=9.130E-01  e=1.037E-07  Tetranychus urticae
  5vg2-assembly1_U  TM=9.114E-01  e=1.239E-07  Tetranychus urticae

Secondary structure (DSSP, 8-state):
------------------S-S---PPPHHHHHHHHHHHHHHHHHHHHHHHHHHHHH--S-------PPPPPPSSSS-S------PPP----TT--GGG--B-SB--TT--S-EEEEEEE-B-TTT--B-TTBEEEEE---TTS--TT-TTS-TTS-HHHHHHHTT--GGG--TTTS--------TTEEEEE--TTSEEEEEEE--SSS--B------B-----